Protein AF-A0A9D4W9M8-F1 (afdb_monomer_lite)

Secondary structure (DSSP, 8-state):
-------------------------S---EEEEEEEE-TTS-EEEEEEEESSS-EEHHHHHHHHHHHHHHHHHH-GGGGGSPPP-TT-TT-EEE-TT-PEESSEE-GGGS-TTSEEEEEEE-S-S---S--TTTT-----GGGGG---TT--HHHHHHHHHHHHHHHHHTS-TTSPP-EEEEEETTEEEEEE-S----SSTTT-GGG-

Organism: Pisum sativum (NCBI:txid3888)

Structure (mmCIF, N/CA/C/O backbone):
data_AF-A0A9D4W9M8-F1
#
_entry.id   AF-A0A9D4W9M8-F1
#
loop_
_atom_site.group_PDB
_atom_site.id
_atom_site.type_symbol
_atom_site.label_atom_id
_atom_site.label_alt_id
_atom_site.label_comp_id
_atom_site.label_asym_id
_atom_site.label_entity_id
_atom_site.label_seq_id
_atom_site.pdbx_PDB_ins_code
_atom_site.Cartn_x
_atom_site.Cartn_y
_atom_site.Cartn_z
_atom_site.occupancy
_atom_site.B_iso_or_equiv
_atom_site.auth_seq_id
_atom_site.auth_comp_id
_atom_site.auth_asym_id
_atom_site.auth_atom_id
_atom_site.pdbx_PDB_model_num
ATOM 1 N N . MET A 1 1 ? -61.351 -9.754 8.030 1.00 40.25 1 MET A N 1
ATOM 2 C CA . MET A 1 1 ? -60.989 -9.423 6.637 1.00 40.25 1 MET A CA 1
ATOM 3 C C . MET A 1 1 ? -59.526 -9.042 6.633 1.00 40.25 1 MET A C 1
ATOM 5 O O . MET A 1 1 ? -59.176 -7.955 7.073 1.00 40.25 1 MET A O 1
ATOM 9 N N . GLU A 1 2 ? -58.695 -10.009 6.259 1.00 31.59 2 GLU A N 1
ATOM 10 C CA . GLU A 1 2 ? -57.241 -9.904 6.161 1.00 31.59 2 GLU A CA 1
ATOM 11 C C . GLU A 1 2 ? -56.820 -8.865 5.119 1.00 31.59 2 GLU A C 1
ATOM 13 O O . GLU A 1 2 ? -57.361 -8.815 4.015 1.00 31.59 2 GLU A O 1
ATOM 18 N N . ARG A 1 3 ? -55.795 -8.078 5.449 1.00 33.31 3 ARG A N 1
ATOM 19 C CA . ARG A 1 3 ? -54.920 -7.443 4.463 1.00 33.31 3 ARG A CA 1
ATOM 20 C C . ARG A 1 3 ? -53.488 -7.781 4.849 1.00 33.31 3 ARG A C 1
ATOM 22 O O . ARG A 1 3 ? -52.907 -7.151 5.725 1.00 33.31 3 ARG A O 1
ATOM 29 N N . ALA A 1 4 ? -52.979 -8.835 4.221 1.0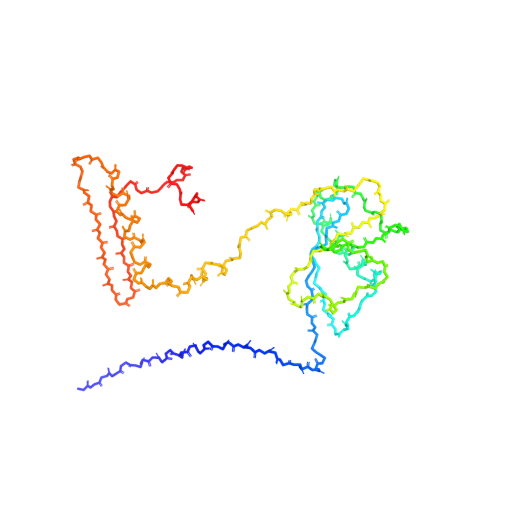0 34.00 4 ALA A N 1
ATOM 30 C CA . ALA A 1 4 ? -51.592 -9.250 4.302 1.00 34.00 4 ALA A CA 1
ATOM 31 C C . ALA A 1 4 ? -50.704 -8.244 3.557 1.00 34.00 4 ALA A C 1
ATOM 33 O O . ALA A 1 4 ? -50.963 -7.885 2.407 1.00 34.00 4 ALA A O 1
ATOM 34 N N . LEU A 1 5 ? -49.666 -7.792 4.256 1.00 36.31 5 LEU A N 1
ATOM 35 C CA . LEU A 1 5 ? -48.543 -7.027 3.735 1.00 36.31 5 LEU A CA 1
ATOM 36 C C . LEU A 1 5 ? -47.673 -7.940 2.863 1.00 36.31 5 LEU A C 1
ATOM 38 O O . LEU A 1 5 ? -47.336 -9.057 3.251 1.00 36.31 5 LEU A O 1
ATOM 42 N N . VAL A 1 6 ? -47.308 -7.448 1.682 1.00 36.22 6 VAL A N 1
ATOM 43 C CA . VAL A 1 6 ? -46.343 -8.082 0.780 1.00 36.22 6 VAL A CA 1
ATOM 44 C C . VAL A 1 6 ? -44.964 -8.012 1.438 1.00 36.22 6 VAL A C 1
ATOM 46 O O . VAL A 1 6 ? -44.325 -6.962 1.446 1.00 36.22 6 VAL A O 1
ATOM 49 N N . VAL A 1 7 ? -44.516 -9.128 2.012 1.00 36.00 7 VAL A N 1
ATOM 50 C CA . VAL A 1 7 ? -43.151 -9.294 2.520 1.00 36.00 7 VAL A CA 1
ATOM 51 C C . VAL A 1 7 ? -42.247 -9.649 1.342 1.00 36.00 7 VAL A C 1
ATOM 53 O O . VAL A 1 7 ? -42.368 -10.713 0.733 1.00 36.00 7 VAL A O 1
ATOM 56 N N . ALA A 1 8 ? -41.353 -8.723 1.002 1.00 37.16 8 ALA A N 1
ATOM 57 C CA . ALA A 1 8 ? -40.270 -8.942 0.059 1.00 37.16 8 ALA A CA 1
ATOM 58 C C . ALA A 1 8 ? -39.298 -9.988 0.628 1.00 37.16 8 ALA A C 1
ATOM 60 O O . ALA A 1 8 ? -38.801 -9.857 1.741 1.00 37.16 8 ALA A O 1
ATOM 61 N N . ASN A 1 9 ? -39.051 -11.035 -0.151 1.00 34.91 9 ASN A N 1
ATOM 62 C CA . ASN A 1 9 ? -38.196 -12.165 0.192 1.00 34.91 9 ASN A CA 1
ATOM 63 C C . ASN A 1 9 ? -36.708 -11.768 0.029 1.00 34.91 9 ASN A C 1
ATOM 65 O O . ASN A 1 9 ? -36.287 -11.531 -1.111 1.00 34.91 9 ASN A O 1
ATOM 69 N N . PRO A 1 10 ? -35.883 -11.682 1.092 1.00 38.50 10 PRO A N 1
ATOM 70 C CA . PRO A 1 10 ? -34.461 -11.425 0.930 1.00 38.50 10 PRO A CA 1
ATOM 71 C C . PRO A 1 10 ? -33.779 -12.717 0.472 1.00 38.50 10 PRO A C 1
ATOM 73 O O . PRO A 1 10 ? -33.681 -13.705 1.202 1.00 38.50 10 PRO A O 1
ATOM 76 N N . LYS A 1 11 ? -33.322 -12.721 -0.784 1.00 40.72 11 LYS A N 1
ATOM 77 C CA . LYS A 1 11 ? -32.500 -13.795 -1.347 1.00 40.72 11 LYS A CA 1
ATOM 78 C C . LYS A 1 11 ? -31.265 -13.991 -0.462 1.00 40.72 11 LYS A C 1
ATOM 80 O O . LYS A 1 11 ? -30.378 -13.141 -0.442 1.00 40.72 11 LYS A O 1
ATOM 85 N N . LYS A 1 12 ? -31.212 -15.132 0.231 1.00 36.88 12 LYS A N 1
ATOM 86 C CA . LYS A 1 12 ? -30.013 -15.676 0.879 1.00 36.88 12 LYS A CA 1
ATOM 87 C C . LYS A 1 12 ? -28.847 -15.608 -0.113 1.00 36.88 12 LYS A C 1
ATOM 89 O O . LYS A 1 12 ? -28.883 -16.280 -1.145 1.00 36.88 12 LYS A O 1
ATOM 94 N N . ARG A 1 13 ? -27.831 -14.790 0.175 1.00 33.94 13 ARG A N 1
ATOM 95 C CA . ARG A 1 13 ? -26.550 -14.844 -0.538 1.00 33.94 13 ARG A CA 1
ATOM 96 C C . ARG A 1 13 ? -25.874 -16.149 -0.134 1.00 33.94 13 ARG A C 1
ATOM 98 O O . ARG A 1 13 ? -25.413 -16.299 0.990 1.00 33.94 13 ARG A O 1
ATOM 105 N N . LYS A 1 14 ? -25.900 -17.114 -1.046 1.00 29.84 14 LYS A N 1
ATOM 106 C CA . LYS A 1 14 ? -25.071 -18.314 -0.995 1.00 29.84 14 LYS A CA 1
ATOM 107 C C . LYS A 1 14 ? -23.618 -17.842 -1.107 1.00 29.84 14 LYS A C 1
ATOM 109 O O . LYS A 1 14 ? -23.271 -17.259 -2.131 1.00 29.84 14 LYS A O 1
ATOM 114 N N . LEU A 1 15 ? -22.813 -18.049 -0.061 1.00 34.41 15 LEU A N 1
ATOM 115 C CA . LEU A 1 15 ? -21.356 -17.984 -0.163 1.00 34.41 15 LEU A CA 1
ATOM 116 C C . LEU A 1 15 ? -20.950 -19.006 -1.234 1.00 34.41 15 LEU A C 1
ATOM 118 O O . LEU A 1 15 ? -21.109 -20.211 -1.045 1.00 34.41 15 LEU A O 1
ATOM 122 N N . MET A 1 16 ? -20.527 -18.517 -2.396 1.00 31.11 16 MET A N 1
ATOM 123 C CA . MET A 1 16 ? -19.745 -19.302 -3.339 1.00 31.11 16 MET A CA 1
ATOM 124 C C . MET A 1 16 ? -18.298 -19.141 -2.895 1.00 31.11 16 MET A C 1
ATOM 126 O O . MET A 1 16 ? -17.671 -18.127 -3.177 1.00 31.11 16 MET A O 1
ATOM 130 N N . ILE A 1 17 ? -17.809 -20.132 -2.155 1.00 35.50 17 ILE A N 1
ATOM 131 C CA . ILE A 1 17 ? -16.390 -20.468 -2.168 1.00 35.50 17 ILE A CA 1
ATOM 132 C C . ILE A 1 17 ? -16.158 -20.991 -3.585 1.00 35.50 17 ILE A C 1
ATOM 134 O O . ILE A 1 17 ? -16.615 -22.082 -3.923 1.00 35.50 17 ILE A O 1
ATOM 138 N N . SER A 1 18 ? -15.609 -20.151 -4.457 1.00 31.95 18 SER A N 1
ATOM 139 C CA . SER A 1 18 ? -15.061 -20.615 -5.726 1.00 31.95 18 SER A CA 1
ATOM 140 C C . SER A 1 18 ? -13.634 -21.066 -5.448 1.00 31.95 18 SER A C 1
ATOM 142 O O . SER A 1 18 ? -12.697 -20.277 -5.580 1.00 31.95 18 SER A O 1
ATOM 144 N N . ASP A 1 19 ? -13.502 -22.322 -5.030 1.00 40.03 19 ASP A N 1
ATOM 145 C CA . ASP A 1 19 ? -12.334 -23.122 -5.380 1.00 40.03 19 ASP A CA 1
ATOM 146 C C . ASP A 1 19 ? -12.425 -23.366 -6.893 1.00 40.03 19 ASP A C 1
ATOM 148 O O . ASP A 1 19 ? -12.993 -24.360 -7.333 1.00 40.03 19 ASP A O 1
ATOM 152 N N . ASP A 1 20 ? -11.949 -22.404 -7.685 1.00 39.97 20 ASP A N 1
ATOM 153 C CA . ASP A 1 20 ? -11.706 -22.587 -9.120 1.00 39.97 20 ASP A CA 1
ATOM 154 C C . ASP A 1 20 ? -10.187 -22.706 -9.320 1.00 39.97 20 ASP A C 1
ATOM 156 O O . ASP A 1 20 ? -9.529 -21.826 -9.880 1.00 39.97 20 ASP A O 1
ATOM 160 N N . ASP A 1 21 ? -9.639 -23.824 -8.842 1.00 48.03 21 ASP A N 1
ATOM 161 C CA . ASP A 1 21 ? -8.549 -24.507 -9.539 1.00 48.03 21 ASP A CA 1
ATOM 162 C C . ASP A 1 21 ? -9.170 -25.190 -10.767 1.00 48.03 21 ASP A C 1
ATOM 164 O O . ASP A 1 21 ? -9.427 -26.391 -10.772 1.00 48.03 21 ASP A O 1
ATOM 168 N N . ASP A 1 22 ? -9.459 -24.400 -11.800 1.00 41.25 22 ASP A N 1
ATOM 169 C CA . ASP A 1 22 ? -9.807 -24.910 -13.122 1.00 41.25 22 ASP A CA 1
ATOM 170 C C . ASP A 1 22 ? -8.945 -24.190 -14.167 1.00 41.25 22 ASP A C 1
ATOM 172 O O . ASP A 1 22 ? -9.090 -22.996 -14.452 1.00 41.25 22 ASP A O 1
ATOM 176 N N . ASP A 1 23 ? -8.018 -24.964 -14.732 1.00 48.34 23 ASP A N 1
ATOM 177 C CA . ASP A 1 23 ? -7.225 -24.681 -15.925 1.00 48.34 23 ASP A CA 1
ATOM 178 C C . ASP A 1 23 ? -8.140 -24.398 -17.143 1.00 48.34 23 ASP A C 1
ATOM 180 O O . ASP A 1 23 ? -8.307 -25.226 -18.039 1.00 48.34 23 ASP A O 1
ATOM 184 N N . ASP A 1 24 ? -8.734 -23.202 -17.220 1.00 45.34 24 ASP A N 1
ATOM 185 C CA . ASP A 1 24 ? -9.407 -22.701 -18.427 1.00 45.34 24 ASP A CA 1
ATOM 186 C C . ASP A 1 24 ? -8.372 -22.008 -19.332 1.00 45.34 24 ASP A C 1
ATOM 188 O O . ASP A 1 24 ? -8.079 -20.814 -19.207 1.00 45.34 24 ASP A O 1
ATOM 192 N N . PHE A 1 25 ? -7.826 -22.767 -20.287 1.00 43.25 25 PHE A N 1
ATOM 193 C CA . PHE A 1 25 ? -7.021 -22.307 -21.434 1.00 43.25 25 PHE A CA 1
ATOM 194 C C . PHE A 1 25 ? -7.839 -21.460 -22.445 1.00 43.25 25 PHE A C 1
ATOM 196 O O . PHE A 1 25 ? -7.617 -21.498 -23.656 1.00 43.25 25 PHE A O 1
ATOM 203 N N . GLY A 1 26 ? -8.791 -20.658 -21.969 1.00 47.00 26 GLY A N 1
ATOM 204 C CA . GLY A 1 26 ? -9.411 -19.580 -22.728 1.00 47.00 26 GLY A CA 1
ATOM 205 C C . GLY A 1 26 ? -8.562 -18.317 -22.617 1.00 47.00 26 GLY A C 1
ATOM 206 O O . GLY A 1 26 ? -8.196 -17.908 -21.518 1.00 47.00 26 GLY A O 1
ATOM 207 N N . ILE A 1 27 ? -8.254 -17.672 -23.746 1.00 56.44 27 ILE A N 1
ATOM 208 C CA . ILE A 1 27 ? -7.483 -16.418 -23.842 1.00 56.44 27 ILE A CA 1
ATOM 209 C C . ILE A 1 27 ? -8.267 -15.270 -23.173 1.00 56.44 27 ILE A C 1
ATOM 211 O O . ILE A 1 27 ? -8.851 -14.406 -23.827 1.00 56.44 27 ILE A O 1
ATOM 215 N N . ARG A 1 28 ? -8.341 -15.263 -21.842 1.00 64.94 28 ARG A N 1
ATOM 216 C CA . ARG A 1 28 ? -8.911 -14.163 -21.070 1.00 64.94 28 ARG A CA 1
ATOM 217 C C . ARG A 1 28 ? -7.808 -13.142 -20.867 1.00 64.94 28 ARG A C 1
ATOM 219 O O . ARG A 1 28 ? -6.757 -13.458 -20.319 1.00 64.94 28 ARG A O 1
ATOM 226 N N . ARG A 1 29 ? -8.054 -11.912 -21.316 1.00 74.94 29 ARG A N 1
ATOM 227 C CA . ARG A 1 29 ? -7.184 -10.763 -21.051 1.00 74.94 29 ARG A CA 1
ATOM 228 C C . ARG A 1 29 ? -6.995 -10.641 -19.539 1.00 74.94 29 ARG A C 1
ATOM 230 O O . ARG A 1 29 ? -7.967 -10.418 -18.817 1.00 74.94 29 ARG A O 1
ATOM 237 N N . ARG A 1 30 ? -5.763 -10.823 -19.070 1.00 82.88 30 ARG A N 1
ATOM 238 C CA . ARG A 1 30 ? -5.406 -10.743 -17.654 1.00 82.88 30 ARG A CA 1
ATOM 239 C C . ARG A 1 30 ? -4.980 -9.318 -17.329 1.00 82.88 30 ARG A C 1
ATOM 241 O O . ARG A 1 30 ? -4.358 -8.632 -18.141 1.00 82.88 30 ARG A O 1
ATOM 248 N N . GLU A 1 31 ? -5.359 -8.879 -16.140 1.00 88.06 31 GLU A N 1
ATOM 249 C CA . GLU A 1 31 ? -4.965 -7.591 -15.587 1.00 88.06 31 GLU A CA 1
ATOM 250 C C . GLU A 1 31 ? -3.777 -7.802 -14.649 1.00 88.06 31 GLU A C 1
ATOM 252 O O . GLU A 1 31 ? -3.889 -8.533 -13.662 1.00 88.06 31 GLU A O 1
ATOM 257 N N . PHE A 1 32 ? -2.655 -7.152 -14.940 1.00 90.00 32 PHE A N 1
ATOM 258 C CA . PHE A 1 32 ? -1.464 -7.154 -14.097 1.00 90.00 32 PHE A CA 1
ATOM 259 C C . PHE A 1 32 ? -1.246 -5.748 -13.545 1.00 90.00 32 PHE A C 1
ATOM 261 O O . PHE A 1 32 ? -1.174 -4.784 -14.310 1.00 90.00 32 PHE A O 1
ATOM 268 N N . ARG A 1 33 ? -1.159 -5.623 -12.218 1.00 92.06 33 ARG A N 1
ATOM 269 C CA . ARG A 1 33 ? -0.957 -4.341 -11.534 1.00 92.06 33 ARG A CA 1
ATOM 270 C C . ARG A 1 33 ? 0.478 -4.266 -11.027 1.00 92.06 33 ARG A C 1
ATOM 272 O O . ARG A 1 33 ? 0.940 -5.183 -10.353 1.00 92.06 33 ARG A O 1
ATOM 279 N N . PHE A 1 34 ? 1.166 -3.175 -11.333 1.00 92.00 34 PHE A N 1
ATOM 280 C CA . PHE A 1 34 ? 2.548 -2.940 -10.938 1.00 92.00 34 PHE A CA 1
ATOM 281 C C . PHE A 1 34 ? 2.687 -1.598 -10.227 1.00 92.00 34 PHE A C 1
ATOM 283 O O . PHE A 1 34 ? 2.176 -0.587 -10.705 1.00 92.00 34 PHE A O 1
ATOM 290 N N . LYS A 1 35 ? 3.448 -1.571 -9.134 1.00 92.00 35 LYS A N 1
ATOM 291 C CA . LYS A 1 35 ? 3.986 -0.350 -8.532 1.00 92.00 35 LYS A CA 1
ATOM 292 C C . LYS A 1 35 ? 5.478 -0.301 -8.832 1.00 92.00 35 LYS A C 1
ATOM 294 O O . LYS A 1 35 ? 6.264 -1.063 -8.274 1.00 92.00 35 LYS A O 1
ATOM 299 N N . VAL A 1 36 ? 5.866 0.575 -9.750 1.00 92.69 36 VAL A N 1
ATOM 300 C CA . VAL A 1 36 ? 7.250 0.716 -10.200 1.00 92.69 36 VAL A CA 1
ATOM 301 C C . VAL A 1 36 ? 7.934 1.818 -9.403 1.00 92.69 36 VAL A C 1
ATOM 303 O O . VAL A 1 36 ? 7.559 2.986 -9.486 1.00 92.69 36 VAL A O 1
ATOM 306 N N . LEU A 1 37 ? 8.940 1.439 -8.623 1.00 92.00 37 LEU A N 1
ATOM 307 C CA . LEU A 1 37 ? 9.795 2.327 -7.850 1.00 92.00 37 LEU A CA 1
ATOM 308 C C . LEU A 1 37 ? 10.867 2.914 -8.769 1.00 92.00 37 LEU A C 1
ATOM 310 O O . LEU A 1 37 ? 11.596 2.175 -9.431 1.00 92.00 37 LEU A O 1
ATOM 314 N N . LEU A 1 38 ? 10.948 4.239 -8.839 1.00 91.44 38 LEU A N 1
ATOM 315 C CA . LEU A 1 38 ? 11.797 4.937 -9.798 1.00 91.44 38 LEU A CA 1
ATOM 316 C C . LEU A 1 38 ? 13.108 5.422 -9.171 1.00 91.44 38 LEU A C 1
ATOM 318 O O . LEU A 1 38 ? 13.119 5.820 -8.005 1.00 91.44 38 LEU A O 1
ATOM 322 N N . PRO A 1 39 ? 14.199 5.532 -9.955 1.00 89.44 39 PRO A N 1
ATOM 323 C CA . PRO A 1 39 ? 15.519 5.898 -9.439 1.00 89.44 39 PRO A CA 1
ATOM 324 C C . PRO A 1 39 ? 15.577 7.236 -8.686 1.00 89.44 39 PRO A C 1
ATOM 326 O O . PRO A 1 39 ? 16.536 7.491 -7.966 1.00 89.44 39 PRO A O 1
ATOM 329 N N . ASN A 1 40 ? 14.609 8.131 -8.876 1.00 88.81 40 ASN A N 1
ATOM 330 C CA . ASN A 1 40 ? 14.524 9.439 -8.222 1.00 88.81 40 ASN A CA 1
ATOM 331 C C . ASN A 1 40 ? 13.696 9.443 -6.920 1.00 88.81 40 ASN A C 1
ATOM 333 O O . ASN A 1 40 ? 13.356 10.520 -6.423 1.00 88.81 40 ASN A O 1
ATOM 337 N N . GLY A 1 41 ? 13.361 8.264 -6.388 1.00 86.75 41 GLY A N 1
ATOM 338 C CA . GLY A 1 41 ? 12.613 8.099 -5.138 1.00 86.75 41 GLY A CA 1
ATOM 339 C C . GLY A 1 41 ? 11.104 8.302 -5.285 1.00 86.75 41 GLY A C 1
ATOM 340 O O . GLY A 1 41 ? 10.399 8.388 -4.286 1.00 86.75 41 GLY A O 1
ATOM 341 N N . THR A 1 42 ? 10.599 8.397 -6.515 1.00 89.38 42 THR A N 1
ATOM 342 C CA . THR A 1 42 ? 9.154 8.429 -6.795 1.00 89.38 42 THR A CA 1
ATOM 343 C C . THR A 1 42 ? 8.647 7.027 -7.137 1.00 89.38 42 THR A C 1
ATOM 345 O O . THR A 1 42 ? 9.440 6.096 -7.304 1.00 89.38 42 THR A O 1
ATOM 348 N N . SER A 1 43 ? 7.332 6.855 -7.252 1.00 90.69 43 SER A N 1
ATOM 349 C CA . SER A 1 43 ? 6.735 5.612 -7.743 1.00 90.69 43 SER A CA 1
ATOM 350 C C . SER A 1 43 ? 5.635 5.875 -8.770 1.00 90.69 43 SER A C 1
ATOM 352 O O . SER A 1 43 ? 5.050 6.959 -8.820 1.00 90.69 43 SER A O 1
ATOM 354 N N . VAL A 1 44 ? 5.39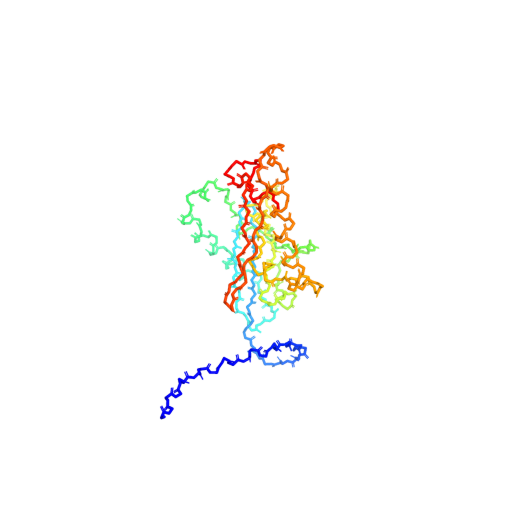8 4.885 -9.628 1.00 91.50 44 VAL A N 1
ATOM 355 C CA . VAL A 1 44 ? 4.365 4.905 -10.665 1.00 91.50 44 VAL A CA 1
ATOM 356 C C . VAL A 1 44 ? 3.535 3.640 -10.559 1.00 91.50 44 VAL A C 1
ATOM 358 O O . VAL A 1 44 ? 4.080 2.541 -10.546 1.00 91.50 44 VAL A O 1
ATOM 361 N N . GLU A 1 45 ? 2.218 3.793 -10.544 1.00 91.50 45 GLU A N 1
ATOM 362 C CA . GLU A 1 45 ? 1.295 2.672 -10.677 1.00 91.50 45 GLU A CA 1
ATOM 363 C C . GLU A 1 45 ? 0.962 2.440 -12.152 1.00 91.50 45 GLU A C 1
ATOM 365 O O . GLU A 1 45 ? 0.603 3.366 -12.888 1.00 91.50 45 GLU A O 1
ATOM 370 N N . LEU A 1 46 ? 1.107 1.193 -12.591 1.00 92.81 46 LEU A N 1
ATOM 371 C CA . LEU A 1 46 ? 0.884 0.763 -13.960 1.00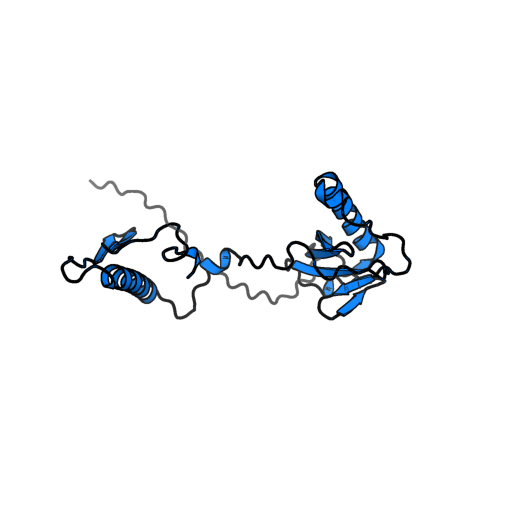 92.81 46 LEU A CA 1
ATOM 372 C C . LEU A 1 46 ? -0.024 -0.466 -13.976 1.00 92.81 46 LEU A C 1
ATOM 374 O O . LEU A 1 46 ? 0.281 -1.485 -13.363 1.00 92.81 46 LEU A O 1
ATOM 378 N N . THR A 1 47 ? -1.106 -0.390 -14.746 1.00 91.62 47 THR A N 1
ATOM 379 C CA . THR A 1 47 ? -1.966 -1.539 -15.038 1.00 91.62 47 THR A CA 1
ATOM 380 C C . THR A 1 47 ? -1.743 -1.978 -16.477 1.00 91.62 47 THR A C 1
ATOM 382 O O . THR A 1 47 ? -2.003 -1.217 -17.411 1.00 91.62 47 THR A O 1
ATOM 385 N N . VAL A 1 48 ? -1.279 -3.213 -16.655 1.00 89.88 48 VAL A N 1
ATOM 386 C CA . VAL A 1 48 ? -1.043 -3.835 -17.958 1.00 89.88 48 VAL A CA 1
ATOM 387 C C . VAL A 1 48 ? -2.129 -4.868 -18.220 1.00 89.88 48 VAL A C 1
ATOM 389 O O . VAL A 1 48 ? -2.336 -5.790 -17.435 1.00 89.88 48 VAL A O 1
ATOM 392 N N . TRP A 1 49 ? -2.809 -4.727 -19.353 1.00 86.94 49 TRP A N 1
ATOM 393 C CA . TRP A 1 49 ? -3.855 -5.648 -19.781 1.00 86.94 49 TRP A CA 1
ATOM 394 C C . TRP A 1 49 ? -3.363 -6.494 -20.948 1.00 86.94 49 TRP A C 1
ATOM 396 O O . TRP A 1 49 ? -3.411 -6.029 -22.092 1.00 86.94 49 TRP A O 1
ATOM 406 N N . SER A 1 50 ? -2.942 -7.727 -20.678 1.00 80.12 50 SER A N 1
ATOM 407 C CA . SER A 1 50 ? -2.342 -8.595 -21.694 1.00 80.12 50 SER A CA 1
ATOM 408 C C . SER A 1 50 ? -3.032 -9.952 -21.785 1.00 80.12 50 SER A C 1
ATOM 410 O O . SER A 1 50 ? -3.514 -10.499 -20.795 1.00 80.12 50 SER A O 1
ATOM 412 N N . VAL A 1 51 ? -3.093 -10.478 -23.005 1.00 74.44 51 VAL A N 1
ATOM 413 C CA . VAL A 1 51 ? -3.369 -11.897 -23.277 1.00 74.44 51 VAL A CA 1
ATOM 414 C C . VAL A 1 51 ? -2.074 -12.705 -23.374 1.00 74.44 51 VAL A C 1
ATOM 416 O O . VAL A 1 51 ? -2.094 -13.920 -23.209 1.00 74.44 51 VAL A O 1
ATOM 419 N N . GLU A 1 52 ? -0.959 -12.023 -23.629 1.00 76.81 52 GLU A N 1
ATOM 420 C CA . GLU A 1 52 ? 0.367 -12.608 -23.767 1.00 76.81 52 GLU A CA 1
ATOM 421 C C . GLU A 1 52 ? 1.004 -12.812 -22.393 1.00 76.81 52 GLU A C 1
ATOM 423 O O . GLU A 1 52 ? 0.793 -12.041 -21.452 1.00 76.81 52 GLU A O 1
ATOM 428 N N . THR A 1 53 ? 1.805 -13.868 -22.286 1.00 81.81 53 THR A N 1
ATOM 429 C CA . THR A 1 53 ? 2.521 -14.243 -21.061 1.00 81.81 53 THR A CA 1
ATOM 430 C C . THR A 1 53 ? 3.833 -13.494 -20.878 1.00 81.81 53 THR A C 1
ATOM 432 O O . THR A 1 53 ? 4.476 -13.658 -19.843 1.00 81.81 53 THR A O 1
ATOM 435 N N . GLU A 1 54 ? 4.246 -12.710 -21.870 1.00 88.56 54 GLU A N 1
ATOM 436 C CA . GLU A 1 54 ? 5.536 -12.032 -21.936 1.00 88.56 54 GLU A CA 1
ATOM 437 C C . GLU A 1 54 ? 5.357 -10.631 -22.531 1.00 88.56 54 GLU A C 1
ATOM 439 O O . GLU A 1 54 ? 4.413 -10.377 -23.274 1.00 88.56 54 GLU A O 1
ATOM 444 N N . MET A 1 55 ? 6.242 -9.707 -22.166 1.00 91.50 55 MET A N 1
ATOM 445 C CA . MET A 1 55 ? 6.275 -8.339 -22.682 1.00 91.50 55 MET A CA 1
ATOM 446 C C . MET A 1 55 ? 7.728 -7.897 -22.839 1.00 91.50 55 MET A C 1
ATOM 448 O O . MET A 1 55 ? 8.553 -8.159 -21.960 1.00 91.50 55 MET A O 1
ATOM 452 N N . HIS A 1 56 ? 8.061 -7.202 -23.927 1.00 92.25 56 HIS A N 1
ATOM 453 C CA . HIS A 1 56 ? 9.406 -6.657 -24.090 1.00 92.25 56 HIS A CA 1
ATOM 454 C C . HIS A 1 56 ? 9.704 -5.590 -23.034 1.00 92.25 56 HIS A C 1
ATOM 456 O O . HIS A 1 56 ? 8.868 -4.746 -22.704 1.00 92.25 56 HIS A O 1
ATOM 462 N N . PHE A 1 57 ? 10.931 -5.616 -22.513 1.00 91.44 57 PHE A N 1
ATOM 463 C CA . PHE A 1 57 ? 11.388 -4.670 -21.499 1.00 91.44 57 PHE A CA 1
ATOM 464 C C . PHE A 1 57 ? 11.232 -3.211 -21.951 1.00 91.44 57 PHE A C 1
ATOM 466 O O . PHE A 1 57 ? 10.777 -2.370 -21.179 1.00 91.44 57 PHE A O 1
ATOM 473 N N . GLU A 1 58 ? 11.571 -2.917 -23.207 1.00 91.12 58 GLU A N 1
ATOM 474 C CA . GLU A 1 58 ? 11.486 -1.566 -23.769 1.00 91.12 58 GLU A CA 1
ATOM 475 C C . GLU A 1 58 ? 10.046 -1.046 -23.819 1.00 91.12 58 GLU A C 1
ATOM 477 O O . GLU A 1 58 ? 9.807 0.109 -23.461 1.00 91.12 58 GLU A O 1
ATOM 482 N N . ASP A 1 59 ? 9.085 -1.903 -24.174 1.00 91.94 59 ASP A N 1
ATOM 483 C CA . ASP A 1 59 ? 7.664 -1.549 -24.213 1.00 91.94 59 ASP A CA 1
ATOM 484 C C . ASP A 1 59 ? 7.149 -1.226 -22.809 1.00 91.94 59 ASP A C 1
ATOM 486 O O . ASP A 1 59 ? 6.527 -0.184 -22.588 1.00 91.94 59 ASP A O 1
ATOM 490 N N . PHE A 1 60 ? 7.479 -2.069 -21.826 1.00 93.25 60 PHE A N 1
ATOM 491 C CA . PHE A 1 60 ? 7.094 -1.832 -20.436 1.00 93.25 60 PHE A CA 1
ATOM 492 C C . PHE A 1 60 ? 7.707 -0.545 -19.878 1.00 93.25 60 PHE A C 1
ATOM 494 O O . PHE A 1 60 ? 7.007 0.272 -19.278 1.00 93.25 60 PHE A O 1
ATOM 501 N N . VAL A 1 61 ? 9.008 -0.323 -20.093 1.00 92.88 61 VAL A N 1
ATOM 502 C CA . VAL A 1 61 ? 9.676 0.917 -19.668 1.00 92.88 61 VAL A CA 1
ATOM 503 C C . VAL A 1 61 ? 9.083 2.129 -20.390 1.00 92.88 61 VAL A C 1
ATOM 505 O O . VAL A 1 61 ? 8.954 3.193 -19.781 1.00 92.88 61 VAL A O 1
ATOM 508 N N . GLY A 1 62 ? 8.665 1.975 -21.649 1.00 93.31 62 GLY A N 1
ATOM 509 C CA . GLY A 1 62 ? 7.908 2.978 -22.395 1.00 93.31 62 GLY A CA 1
ATOM 510 C C . GLY A 1 62 ? 6.619 3.387 -21.678 1.00 93.31 62 GLY A C 1
ATOM 511 O O . GLY A 1 62 ? 6.406 4.581 -21.452 1.00 93.31 62 GLY A O 1
ATOM 512 N N . LEU A 1 63 ? 5.822 2.409 -21.234 1.00 94.62 63 LEU A N 1
ATOM 513 C CA . LEU A 1 63 ? 4.590 2.645 -20.467 1.00 94.62 63 LEU A CA 1
ATOM 514 C C . LEU A 1 63 ? 4.864 3.332 -19.120 1.00 94.62 63 LEU A C 1
ATOM 516 O O . LEU A 1 63 ? 4.187 4.297 -18.755 1.00 94.62 63 LEU A O 1
ATOM 520 N N . VAL A 1 64 ? 5.889 2.877 -18.389 1.00 94.12 64 VAL A N 1
ATOM 521 C CA . VAL A 1 64 ? 6.309 3.498 -17.120 1.00 94.12 64 VAL A CA 1
ATOM 522 C C . VAL A 1 64 ? 6.723 4.952 -17.341 1.00 94.12 64 VAL A C 1
ATOM 524 O O . VAL A 1 64 ? 6.333 5.840 -16.579 1.00 94.12 64 VAL A O 1
ATOM 527 N N . ARG A 1 65 ? 7.492 5.217 -18.402 1.00 93.88 65 ARG A N 1
ATOM 528 C CA . ARG A 1 65 ? 7.950 6.560 -18.758 1.00 93.88 65 ARG A CA 1
ATOM 529 C C . ARG A 1 65 ? 6.787 7.479 -19.109 1.00 93.88 65 ARG A C 1
ATOM 531 O O . ARG A 1 65 ? 6.786 8.629 -18.671 1.00 93.88 65 ARG A O 1
ATOM 538 N N . GLU A 1 66 ? 5.818 7.003 -19.886 1.00 93.88 66 GLU A N 1
ATOM 539 C CA . GLU A 1 66 ? 4.618 7.770 -20.230 1.00 93.88 66 GLU A CA 1
ATOM 540 C C . GLU A 1 66 ? 3.858 8.181 -18.966 1.00 93.88 66 GLU A C 1
ATOM 542 O O . GLU A 1 66 ? 3.646 9.375 -18.732 1.00 93.88 66 GLU A O 1
ATOM 547 N N . LYS A 1 67 ? 3.569 7.216 -18.085 1.00 91.94 67 LYS A N 1
ATOM 548 C CA . LYS A 1 67 ? 2.902 7.464 -16.800 1.00 91.94 67 LYS A CA 1
ATOM 549 C C . LYS A 1 67 ? 3.676 8.418 -15.895 1.00 91.94 67 LYS A C 1
ATOM 551 O O . LYS A 1 67 ? 3.091 9.333 -15.314 1.00 91.94 67 LYS A O 1
ATOM 556 N N . TYR A 1 68 ? 4.995 8.264 -15.812 1.00 91.25 68 TYR A N 1
ATOM 557 C CA . TYR A 1 68 ? 5.844 9.191 -15.067 1.00 91.25 68 TYR A CA 1
ATOM 558 C C . TYR A 1 68 ? 5.742 10.626 -15.610 1.00 91.25 68 TYR A C 1
ATOM 560 O O . TYR A 1 68 ? 5.602 11.579 -14.841 1.00 91.25 68 TYR A O 1
ATOM 568 N N . LEU A 1 69 ? 5.783 10.803 -16.935 1.00 90.56 69 LEU A N 1
ATOM 569 C CA . LEU A 1 69 ? 5.668 12.122 -17.561 1.00 90.56 69 LEU A CA 1
ATOM 570 C C . LEU A 1 69 ? 4.280 12.744 -17.349 1.00 90.56 69 LEU A C 1
ATOM 572 O O . LEU A 1 69 ? 4.190 13.960 -17.160 1.00 90.56 69 LEU A O 1
ATOM 576 N N . GLU A 1 70 ? 3.211 11.942 -17.345 1.00 90.00 70 GLU A N 1
ATOM 577 C CA . GLU A 1 70 ? 1.861 12.394 -16.981 1.00 90.00 70 GLU A CA 1
ATOM 578 C C . GLU A 1 70 ? 1.809 12.931 -15.544 1.00 90.00 70 GLU A C 1
ATOM 580 O O . GLU A 1 70 ? 1.309 14.037 -15.316 1.00 90.00 70 GLU A O 1
ATOM 585 N N . LEU A 1 71 ? 2.361 12.184 -14.582 1.00 86.19 71 LEU A N 1
ATOM 586 C CA . LEU A 1 71 ? 2.404 12.589 -13.173 1.00 86.19 71 LEU A CA 1
ATOM 587 C C . LEU A 1 71 ? 3.262 13.844 -12.970 1.00 86.19 71 LEU A C 1
ATOM 589 O O . LEU A 1 71 ? 2.835 14.794 -12.309 1.00 86.19 71 LEU A O 1
ATOM 593 N N . ARG A 1 72 ? 4.425 13.916 -13.629 1.00 84.88 72 ARG A N 1
ATOM 594 C CA . ARG A 1 72 ? 5.331 15.072 -13.551 1.00 84.88 72 ARG A CA 1
ATOM 595 C C . ARG A 1 72 ? 4.703 16.364 -14.084 1.00 84.88 72 ARG A C 1
ATOM 597 O O . ARG A 1 72 ? 5.036 17.449 -13.606 1.00 84.88 72 ARG A O 1
ATOM 604 N N . LYS A 1 73 ? 3.793 16.277 -15.062 1.00 85.69 73 LYS A N 1
ATOM 605 C CA . LYS A 1 73 ? 3.030 17.442 -15.550 1.00 85.69 73 LYS A CA 1
ATOM 606 C C . LYS A 1 73 ? 2.021 17.945 -14.515 1.00 85.69 73 LYS A C 1
ATOM 608 O O . LYS A 1 73 ? 1.835 19.155 -14.415 1.00 85.69 73 LYS A O 1
ATOM 613 N N . LYS A 1 74 ? 1.392 17.037 -13.761 1.00 82.62 74 LYS A N 1
ATOM 614 C CA . LYS A 1 74 ? 0.345 17.350 -12.772 1.00 82.62 74 LYS A CA 1
ATOM 615 C C . LYS A 1 74 ? 0.904 17.841 -11.435 1.00 82.62 74 LYS A C 1
ATOM 617 O O . LYS A 1 74 ? 0.268 18.657 -10.777 1.00 82.62 74 LYS A O 1
ATOM 622 N N . CYS A 1 75 ? 2.083 17.369 -11.038 1.00 77.50 75 CYS A N 1
ATOM 623 C CA . CYS A 1 75 ? 2.652 17.632 -9.719 1.00 77.50 75 CYS A CA 1
ATOM 624 C C . CYS A 1 75 ? 3.901 18.520 -9.800 1.00 77.50 75 CYS A C 1
ATOM 626 O O . CYS A 1 75 ? 4.951 18.100 -10.282 1.00 77.50 75 CYS A O 1
ATOM 628 N N . GLU A 1 76 ? 3.830 19.743 -9.269 1.00 75.69 76 GLU A N 1
ATOM 629 C CA . GLU A 1 76 ? 4.971 20.671 -9.293 1.00 75.69 76 GLU A CA 1
ATOM 630 C C . GLU A 1 76 ? 6.173 20.185 -8.478 1.00 75.69 76 GLU A C 1
ATOM 632 O O . GLU A 1 76 ? 7.318 20.418 -8.865 1.00 75.69 76 GLU A O 1
ATOM 637 N N . TRP A 1 77 ? 5.941 19.463 -7.381 1.00 74.12 77 TRP A N 1
ATOM 638 C CA . TRP A 1 77 ? 7.018 18.915 -6.556 1.00 74.12 77 TRP A CA 1
ATOM 639 C C . TRP A 1 77 ? 7.841 17.853 -7.306 1.00 74.12 77 TRP A C 1
ATOM 641 O O . TRP A 1 77 ? 9.057 17.792 -7.125 1.00 74.12 77 TRP A O 1
ATOM 651 N N . MET A 1 78 ? 7.232 17.101 -8.233 1.00 72.31 78 MET A N 1
ATOM 652 C CA . MET A 1 78 ? 7.945 16.138 -9.086 1.00 72.31 78 MET A CA 1
ATOM 653 C C . MET A 1 78 ? 8.910 16.820 -10.062 1.00 72.31 78 MET A C 1
ATOM 655 O O . MET A 1 78 ? 9.867 16.197 -10.519 1.00 72.31 78 MET A O 1
ATOM 659 N N . LYS A 1 79 ? 8.715 18.109 -10.376 1.00 72.50 79 LYS A N 1
ATOM 660 C CA . LYS A 1 79 ? 9.652 18.873 -11.218 1.00 72.50 79 LYS A CA 1
ATOM 661 C C . LYS A 1 79 ? 10.984 19.137 -10.512 1.00 72.50 79 LYS A C 1
ATOM 663 O O . LYS A 1 79 ? 11.979 19.340 -11.196 1.00 72.50 79 LYS A O 1
ATOM 668 N N . LYS A 1 80 ? 11.000 19.105 -9.171 1.00 75.69 80 LYS A N 1
ATOM 669 C CA . LYS A 1 80 ? 12.200 19.295 -8.338 1.00 75.69 80 LYS A CA 1
ATOM 670 C C . LYS A 1 80 ? 13.015 18.010 -8.152 1.00 75.69 80 LYS A C 1
ATOM 672 O O . LYS A 1 80 ? 14.128 18.073 -7.642 1.00 75.69 80 LYS A O 1
ATOM 677 N N . LYS A 1 81 ? 12.462 16.848 -8.520 1.00 80.88 81 LYS A N 1
ATOM 678 C CA . LYS A 1 81 ? 13.160 15.558 -8.445 1.00 80.88 81 LYS A CA 1
ATOM 679 C C . LYS A 1 81 ? 14.170 15.435 -9.583 1.00 80.88 81 LYS A C 1
ATOM 681 O O . LYS A 1 81 ? 13.964 15.999 -10.658 1.00 80.88 81 LYS A O 1
ATOM 686 N N . ARG A 1 82 ? 15.239 14.666 -9.347 1.00 84.50 82 ARG A N 1
ATOM 687 C CA . ARG A 1 82 ? 16.258 14.385 -10.366 1.00 84.50 82 ARG A CA 1
ATOM 688 C C . ARG A 1 82 ? 15.636 13.751 -11.613 1.00 84.50 82 ARG A C 1
ATOM 690 O O . ARG A 1 82 ? 14.667 12.985 -11.518 1.00 84.50 82 ARG A O 1
ATOM 697 N N . ASP A 1 83 ? 16.223 14.056 -12.764 1.00 85.81 83 ASP A N 1
ATOM 698 C CA . ASP A 1 83 ? 15.850 13.433 -14.028 1.00 85.81 83 ASP A CA 1
ATOM 699 C C . ASP A 1 83 ? 16.308 11.972 -14.066 1.00 85.81 83 ASP A C 1
ATOM 701 O O . ASP A 1 83 ? 17.393 11.631 -13.602 1.00 85.81 83 ASP A O 1
ATOM 705 N N . ILE A 1 84 ? 15.458 11.112 -14.625 1.00 87.38 84 ILE A N 1
ATOM 706 C CA . ILE A 1 84 ? 15.742 9.687 -14.809 1.00 87.38 84 ILE A CA 1
ATOM 707 C C . ILE A 1 84 ? 16.422 9.496 -16.163 1.00 87.38 84 ILE A C 1
ATOM 709 O O . ILE A 1 84 ? 15.931 9.994 -17.187 1.00 87.38 84 ILE A O 1
ATOM 713 N N . ASN A 1 85 ? 17.523 8.745 -16.191 1.00 87.94 85 ASN A N 1
ATOM 714 C CA . ASN A 1 85 ? 18.203 8.429 -17.442 1.00 87.94 85 ASN A CA 1
ATOM 715 C C . ASN A 1 85 ? 17.493 7.293 -18.195 1.00 87.94 85 ASN A C 1
ATOM 717 O O . ASN A 1 85 ? 17.912 6.146 -18.138 1.00 87.94 85 ASN A O 1
ATOM 721 N N . TRP A 1 86 ? 16.438 7.618 -18.946 1.00 87.06 86 TRP A N 1
ATOM 722 C CA . TRP A 1 86 ? 15.632 6.647 -19.707 1.00 87.06 86 TRP A CA 1
ATOM 723 C C . TRP A 1 86 ? 16.342 5.980 -20.894 1.00 87.06 86 TRP A C 1
ATOM 725 O O . TRP A 1 86 ? 15.812 5.023 -21.447 1.00 87.06 86 TRP A O 1
ATOM 735 N N . LYS A 1 87 ? 17.487 6.510 -21.340 1.00 82.44 87 LYS A N 1
ATOM 736 C CA . LYS A 1 87 ? 18.224 6.024 -22.524 1.00 82.44 87 LYS A CA 1
ATOM 737 C C . LYS A 1 87 ? 19.573 5.392 -22.168 1.00 82.44 87 LYS A C 1
ATOM 739 O O . LYS A 1 87 ? 20.378 5.128 -23.059 1.00 82.44 87 LYS A O 1
ATOM 744 N N . GLY A 1 88 ? 19.858 5.205 -20.881 1.00 75.56 88 GLY A N 1
ATOM 745 C CA . GLY A 1 88 ? 21.103 4.593 -20.437 1.00 75.56 88 GLY A CA 1
ATOM 746 C C . GLY A 1 88 ? 21.177 3.117 -20.831 1.00 75.56 88 GLY A C 1
ATOM 747 O O . GLY A 1 88 ? 20.213 2.376 -20.690 1.00 75.56 88 GLY A O 1
ATOM 748 N N . SER A 1 89 ? 22.351 2.641 -21.237 1.00 76.88 89 SER A N 1
ATOM 749 C CA . SER A 1 89 ? 22.599 1.199 -21.419 1.00 76.88 89 SER A CA 1
ATOM 750 C C . SER A 1 89 ? 22.526 0.404 -20.104 1.00 76.88 89 SER A C 1
ATOM 752 O O . SER A 1 89 ? 22.523 -0.823 -20.110 1.00 76.88 89 SER A O 1
ATOM 754 N N . GLY A 1 90 ? 22.470 1.104 -18.967 1.00 81.00 90 GLY A N 1
ATOM 755 C CA . GLY A 1 90 ? 22.375 0.540 -17.627 1.00 81.00 90 GLY A CA 1
ATOM 756 C C . GLY A 1 90 ? 20.955 0.304 -17.115 1.00 81.00 90 GLY A C 1
ATOM 757 O O . GLY A 1 90 ? 20.843 -0.046 -15.943 1.00 81.00 90 GLY A O 1
ATOM 758 N N . LEU A 1 91 ? 19.897 0.481 -17.923 1.00 89.50 91 LEU A N 1
ATOM 759 C CA . LEU A 1 91 ? 18.529 0.231 -17.461 1.00 89.50 91 LEU A CA 1
ATOM 760 C C . LEU A 1 91 ? 18.287 -1.247 -17.129 1.00 89.50 91 LEU A C 1
ATOM 762 O O . LEU A 1 91 ? 18.653 -2.144 -17.891 1.00 89.50 91 LEU A O 1
ATOM 766 N N . TYR A 1 92 ? 17.653 -1.495 -15.987 1.00 92.50 92 TYR A N 1
ATOM 767 C CA . TYR A 1 92 ? 17.085 -2.795 -15.634 1.00 92.50 92 TYR A CA 1
ATOM 768 C C . TYR A 1 92 ? 15.979 -2.634 -14.594 1.00 92.50 92 TYR A C 1
ATOM 770 O O . TYR A 1 92 ? 15.965 -1.666 -13.830 1.00 92.50 92 TYR A O 1
ATOM 778 N N . LEU A 1 93 ? 15.066 -3.599 -14.566 1.00 92.31 93 LEU A N 1
ATOM 779 C CA . LEU A 1 93 ? 14.091 -3.763 -13.496 1.00 92.31 93 LEU A CA 1
ATOM 780 C C . LEU A 1 93 ? 14.593 -4.815 -12.514 1.00 92.31 93 LEU A C 1
ATOM 782 O O . LEU A 1 93 ? 15.367 -5.697 -12.876 1.00 92.31 93 LEU A O 1
ATOM 786 N N . GLU A 1 94 ? 14.146 -4.714 -11.280 1.00 92.00 94 GLU A N 1
ATOM 787 C CA . GLU A 1 94 ? 14.473 -5.637 -10.207 1.00 92.00 94 GLU A CA 1
ATOM 788 C C . GLU A 1 94 ? 13.194 -5.973 -9.452 1.00 92.00 94 GLU A C 1
ATOM 790 O O . GLU A 1 94 ? 12.409 -5.074 -9.139 1.00 92.00 94 GLU A O 1
ATOM 795 N N . ASP A 1 95 ? 12.942 -7.260 -9.245 1.00 88.69 95 ASP A N 1
ATOM 796 C CA . ASP A 1 95 ? 11.772 -7.730 -8.506 1.00 88.69 95 ASP A CA 1
ATOM 797 C C . ASP A 1 95 ?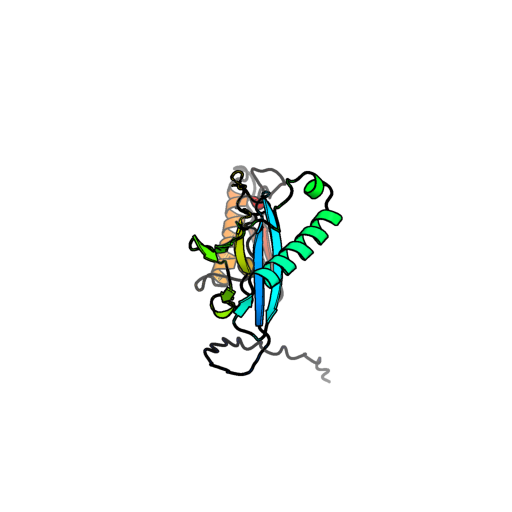 12.050 -7.829 -6.996 1.00 88.69 95 ASP A C 1
ATOM 799 O O . ASP A 1 95 ? 13.127 -7.483 -6.513 1.00 88.69 95 ASP A O 1
ATOM 803 N N . ALA A 1 96 ? 11.061 -8.294 -6.229 1.00 82.69 96 ALA A N 1
ATOM 804 C CA . ALA A 1 96 ? 11.190 -8.475 -4.783 1.00 82.69 96 ALA A CA 1
ATOM 805 C C . ALA A 1 96 ? 12.198 -9.570 -4.373 1.00 82.69 96 ALA A C 1
ATOM 807 O O . ALA A 1 96 ? 12.546 -9.656 -3.199 1.00 82.69 96 ALA A O 1
ATOM 808 N N . GLY A 1 97 ? 12.633 -10.415 -5.312 1.00 82.56 97 GLY A N 1
ATOM 809 C CA . GLY A 1 97 ? 13.650 -11.445 -5.109 1.00 82.56 97 GLY A CA 1
ATOM 810 C C . GLY A 1 97 ? 15.039 -11.024 -5.594 1.00 82.56 97 GLY A C 1
ATOM 811 O O . GLY A 1 97 ? 15.883 -11.894 -5.795 1.00 82.56 97 GLY A O 1
ATOM 812 N N . ASP A 1 98 ? 15.263 -9.725 -5.827 1.00 83.56 98 ASP A N 1
ATOM 813 C CA . ASP A 1 98 ? 16.499 -9.153 -6.375 1.00 83.56 98 ASP A CA 1
ATOM 814 C C . ASP A 1 98 ? 16.872 -9.686 -7.780 1.00 83.56 98 ASP A C 1
ATOM 816 O O . ASP A 1 98 ? 18.019 -9.568 -8.237 1.00 83.56 98 ASP A O 1
ATOM 820 N N . ASN A 1 99 ? 15.906 -10.249 -8.522 1.00 89.00 99 ASN A N 1
ATOM 821 C CA . ASN A 1 99 ? 16.147 -10.728 -9.881 1.00 89.00 99 ASN A CA 1
ATOM 822 C C . ASN A 1 99 ? 16.144 -9.563 -10.866 1.00 89.00 99 ASN A C 1
ATOM 824 O O . ASN A 1 99 ? 15.189 -8.790 -10.955 1.00 89.00 99 ASN A O 1
ATOM 828 N N . LYS A 1 100 ? 17.206 -9.466 -11.670 1.00 92.12 100 LYS A N 1
ATOM 829 C CA . LYS A 1 100 ? 17.375 -8.389 -12.651 1.00 92.12 100 LYS A CA 1
ATOM 830 C C . LYS A 1 100 ? 16.747 -8.752 -13.990 1.00 92.12 100 LYS A C 1
ATOM 832 O O . LYS A 1 100 ? 17.215 -9.655 -14.680 1.00 92.12 100 LYS A O 1
ATOM 837 N N . ILE A 1 101 ? 15.763 -7.967 -14.405 1.00 91.62 101 ILE A N 1
ATOM 838 C CA . ILE A 1 101 ? 15.047 -8.104 -15.670 1.00 91.62 101 ILE A CA 1
ATOM 839 C C . ILE A 1 101 ? 15.566 -7.048 -16.652 1.00 91.62 101 ILE A C 1
ATOM 841 O O . ILE A 1 101 ? 15.516 -5.847 -16.376 1.00 91.62 101 ILE A O 1
ATOM 845 N N . ARG A 1 102 ? 16.090 -7.497 -17.800 1.00 89.69 102 ARG A N 1
ATOM 846 C CA . ARG A 1 102 ? 16.721 -6.626 -18.817 1.00 89.69 102 ARG A CA 1
ATOM 847 C C . ARG A 1 102 ? 16.129 -6.735 -20.220 1.00 89.69 102 ARG A C 1
ATOM 849 O O . ARG A 1 102 ? 16.264 -5.793 -20.987 1.00 89.69 102 ARG A O 1
ATOM 856 N N . ASN A 1 103 ? 15.498 -7.862 -20.553 1.00 88.38 103 ASN A N 1
ATOM 857 C CA . ASN A 1 103 ? 15.106 -8.168 -21.933 1.00 88.38 103 ASN A CA 1
ATOM 858 C C . ASN A 1 103 ? 13.596 -8.386 -22.069 1.00 88.38 103 ASN A C 1
ATOM 860 O O . ASN A 1 103 ? 12.941 -7.723 -22.871 1.00 88.38 103 ASN A O 1
ATOM 864 N N . VAL A 1 104 ? 13.042 -9.302 -21.274 1.00 92.00 104 VAL A N 1
ATOM 865 C CA . VAL A 1 104 ? 11.636 -9.715 -21.343 1.00 92.00 104 VAL A CA 1
ATOM 866 C C . VAL A 1 104 ? 11.071 -9.781 -19.933 1.00 92.00 104 VAL A C 1
ATOM 868 O O . VAL A 1 104 ? 11.725 -10.279 -19.020 1.00 92.00 104 VAL A O 1
ATOM 871 N N . ILE A 1 105 ? 9.863 -9.259 -19.766 1.00 90.69 105 ILE A N 1
ATOM 872 C CA . ILE A 1 105 ? 9.073 -9.356 -18.546 1.00 90.69 105 ILE A CA 1
ATOM 873 C C . ILE A 1 105 ? 8.120 -10.529 -18.716 1.00 90.69 105 ILE A C 1
ATOM 875 O O . ILE A 1 105 ? 7.179 -10.476 -19.505 1.00 90.69 105 ILE A O 1
ATOM 879 N N . GLU A 1 106 ? 8.368 -11.590 -17.962 1.00 90.31 106 GLU A N 1
ATOM 880 C CA . GLU A 1 106 ? 7.527 -12.781 -17.945 1.00 90.31 106 GLU A CA 1
ATOM 881 C C . GLU A 1 106 ? 6.275 -12.533 -17.090 1.00 90.31 106 GLU A C 1
ATOM 883 O O . GLU A 1 106 ? 6.251 -12.816 -15.894 1.00 90.31 106 GLU A O 1
ATOM 888 N N . LEU A 1 107 ? 5.215 -12.001 -17.709 1.00 87.56 107 LEU A N 1
ATOM 889 C CA . LEU A 1 107 ? 3.920 -11.728 -17.070 1.00 87.56 107 LEU A CA 1
ATOM 890 C C . LEU A 1 107 ? 3.318 -12.963 -16.383 1.00 87.56 107 LEU A C 1
ATOM 892 O O . LEU A 1 107 ? 2.646 -12.825 -15.366 1.00 87.56 107 LEU A O 1
ATOM 896 N N . LYS A 1 108 ? 3.606 -14.174 -16.880 1.00 85.00 108 LYS A N 1
ATOM 897 C CA . LYS A 1 108 ? 3.205 -15.443 -16.239 1.00 85.00 108 LYS A CA 1
ATOM 898 C C . LYS A 1 108 ? 3.713 -15.604 -14.795 1.00 85.00 108 LYS A C 1
ATOM 900 O O . LYS A 1 108 ? 3.065 -16.295 -14.018 1.00 85.00 108 LYS A O 1
ATOM 905 N N . ASN A 1 109 ? 4.826 -14.958 -14.432 1.00 86.31 109 ASN A N 1
ATOM 906 C CA . ASN A 1 109 ? 5.410 -15.036 -13.086 1.00 86.31 109 ASN A CA 1
ATOM 907 C C . ASN A 1 109 ? 4.712 -14.094 -12.089 1.00 86.31 109 ASN A C 1
ATOM 909 O O . ASN A 1 109 ? 4.983 -14.142 -10.890 1.00 86.31 109 ASN A O 1
ATOM 913 N N . PHE A 1 110 ? 3.797 -13.245 -12.564 1.00 86.81 110 PHE A N 1
ATOM 914 C CA . PHE A 1 110 ? 3.058 -12.294 -11.746 1.00 86.81 110 PHE A CA 1
ATOM 915 C C . PHE A 1 110 ? 1.602 -12.741 -11.601 1.00 86.81 110 PHE A C 1
ATOM 917 O O . PHE A 1 110 ? 0.899 -12.974 -12.579 1.00 86.81 110 PHE A O 1
ATOM 924 N N . MET A 1 111 ? 1.115 -12.828 -10.363 1.00 83.75 111 MET A N 1
ATOM 925 C CA . MET A 1 111 ? -0.290 -13.150 -10.092 1.00 83.75 111 MET A CA 1
ATOM 926 C C . MET A 1 111 ? -1.225 -12.053 -10.638 1.00 83.75 111 MET A C 1
ATOM 928 O O . MET A 1 111 ? -1.067 -10.891 -10.243 1.00 83.75 111 MET A O 1
ATOM 932 N N . PRO A 1 112 ? -2.209 -12.374 -11.502 1.00 84.62 112 PRO A N 1
ATOM 933 C CA . PRO A 1 112 ? -3.184 -11.401 -11.990 1.00 84.62 112 PRO A CA 1
ATOM 934 C C . PRO A 1 112 ? -3.945 -10.736 -10.844 1.00 84.62 112 PRO A C 1
ATOM 936 O O . PRO A 1 112 ? -4.151 -11.339 -9.793 1.00 84.62 112 PRO A O 1
ATOM 939 N N . ARG A 1 113 ? -4.375 -9.486 -11.042 1.00 79.62 113 ARG A N 1
ATOM 940 C CA . ARG A 1 113 ? -5.072 -8.640 -10.054 1.00 79.62 113 ARG A CA 1
ATOM 941 C C . ARG A 1 113 ? -4.303 -8.375 -8.756 1.00 79.62 113 ARG A C 1
ATOM 943 O O . ARG A 1 113 ? -4.696 -7.468 -8.036 1.00 79.62 113 ARG A O 1
ATOM 950 N N . LYS A 1 114 ? -3.192 -9.044 -8.455 1.00 83.25 114 LYS A N 1
ATOM 951 C CA . LYS A 1 114 ? -2.291 -8.657 -7.362 1.00 83.25 114 LYS A CA 1
ATOM 952 C C . LYS A 1 114 ? -1.399 -7.497 -7.813 1.00 83.25 114 LYS A C 1
ATOM 954 O O . LYS A 1 114 ? -1.029 -7.420 -8.983 1.00 83.25 114 LYS A O 1
ATOM 959 N N . CYS A 1 115 ? -1.091 -6.579 -6.897 1.00 85.44 115 CYS A N 1
ATOM 960 C CA . CYS A 1 115 ? -0.117 -5.520 -7.146 1.00 85.44 115 CYS A CA 1
ATOM 961 C C . CYS A 1 115 ? 1.299 -6.049 -6.890 1.00 85.44 115 CYS A C 1
ATOM 963 O O . CYS A 1 115 ? 1.570 -6.586 -5.815 1.00 85.44 115 CYS A O 1
ATOM 965 N N . HIS A 1 116 ? 2.186 -5.894 -7.871 1.00 88.69 116 HIS A N 1
ATOM 966 C CA . HIS A 1 116 ? 3.584 -6.322 -7.800 1.00 88.69 116 HIS A CA 1
ATOM 967 C C . HIS A 1 116 ? 4.513 -5.119 -7.783 1.00 88.69 116 HIS A C 1
ATOM 969 O O . HIS A 1 116 ? 4.331 -4.175 -8.550 1.00 88.69 116 HIS A O 1
ATOM 975 N N . ILE A 1 117 ? 5.526 -5.146 -6.923 1.00 90.50 117 ILE A N 1
ATOM 976 C CA . ILE A 1 117 ? 6.482 -4.046 -6.798 1.00 90.50 117 ILE A CA 1
ATOM 977 C C . ILE A 1 117 ? 7.722 -4.372 -7.627 1.00 90.50 117 ILE A C 1
ATOM 979 O O . ILE A 1 117 ? 8.302 -5.444 -7.469 1.00 90.50 117 ILE A O 1
ATOM 983 N N . LEU A 1 118 ? 8.129 -3.444 -8.494 1.00 92.31 118 LEU A N 1
ATOM 984 C CA . LEU A 1 118 ? 9.358 -3.545 -9.285 1.00 92.31 118 LEU A CA 1
ATOM 985 C C . LEU A 1 118 ? 10.207 -2.292 -9.086 1.00 92.31 118 LEU A C 1
ATOM 987 O O . LEU A 1 118 ? 9.677 -1.183 -9.085 1.00 92.31 118 LEU A O 1
ATOM 991 N N . ARG A 1 119 ? 11.525 -2.436 -8.970 1.00 92.19 119 ARG A N 1
ATOM 992 C CA . ARG A 1 119 ? 12.469 -1.316 -8.885 1.00 92.19 119 ARG A CA 1
ATOM 993 C C . ARG A 1 119 ? 13.134 -1.077 -10.231 1.00 92.19 119 ARG A C 1
ATOM 995 O O . ARG A 1 119 ? 13.827 -1.946 -10.748 1.00 92.19 119 ARG A O 1
ATOM 1002 N N . LEU A 1 120 ? 12.944 0.112 -10.795 1.00 92.69 120 LEU A N 1
ATOM 1003 C CA . LEU A 1 120 ? 13.657 0.554 -11.986 1.00 92.69 120 LEU A CA 1
ATOM 1004 C C . LEU A 1 120 ? 14.994 1.169 -11.577 1.00 92.69 120 LEU A C 1
ATOM 1006 O O . LEU A 1 120 ? 15.043 2.083 -10.757 1.00 92.69 120 LEU A O 1
ATOM 1010 N N . ASN A 1 121 ? 16.064 0.700 -12.204 1.00 90.19 121 ASN A N 1
ATOM 1011 C CA . ASN A 1 121 ? 17.406 1.245 -12.075 1.00 90.19 121 ASN A CA 1
ATOM 1012 C C . ASN A 1 121 ? 17.824 1.856 -13.415 1.00 90.19 121 ASN A C 1
ATOM 1014 O O . ASN A 1 121 ? 17.631 1.234 -14.456 1.00 90.19 121 ASN A O 1
ATOM 1018 N N . ASP A 1 122 ? 18.414 3.052 -13.399 1.00 88.75 122 ASP A N 1
ATOM 1019 C CA . ASP A 1 122 ? 18.862 3.771 -14.604 1.00 88.75 122 ASP A CA 1
ATOM 1020 C C . ASP A 1 122 ? 20.386 3.733 -14.821 1.00 88.75 122 ASP A C 1
ATOM 1022 O O . ASP A 1 122 ? 20.919 4.394 -15.714 1.00 88.75 122 ASP A O 1
ATOM 1026 N N . GLY A 1 123 ? 21.097 2.946 -14.008 1.00 83.31 123 GLY A N 1
ATOM 1027 C CA . GLY A 1 123 ? 22.554 2.808 -14.053 1.00 83.31 123 GLY A CA 1
ATOM 1028 C C . GLY A 1 123 ? 23.326 3.970 -13.419 1.00 83.31 123 GLY A C 1
ATOM 1029 O O . GLY A 1 123 ? 24.554 3.975 -13.486 1.00 83.31 123 GLY A O 1
ATOM 1030 N N . SER A 1 124 ? 22.640 4.941 -12.807 1.00 79.50 124 SER A N 1
ATOM 1031 C CA . SER A 1 124 ? 23.276 5.997 -12.016 1.00 79.50 124 SER A CA 1
ATOM 1032 C C . SER A 1 124 ? 23.804 5.451 -10.682 1.00 79.50 124 SER A C 1
ATOM 1034 O O . SER A 1 124 ? 23.199 4.557 -10.093 1.00 79.50 124 SER A O 1
ATOM 1036 N N . SER A 1 125 ? 24.919 5.994 -10.184 1.00 71.12 125 SER A N 1
ATOM 1037 C CA . SER A 1 125 ? 25.484 5.637 -8.870 1.00 71.12 125 SER A CA 1
ATOM 1038 C C . SER A 1 125 ? 24.654 6.163 -7.695 1.00 71.12 125 SER A C 1
ATOM 1040 O O . SER A 1 125 ? 24.725 5.624 -6.595 1.00 71.12 125 SER A O 1
ATOM 1042 N N . ASP A 1 126 ? 23.861 7.205 -7.929 1.00 69.31 126 ASP A N 1
ATOM 1043 C CA . ASP A 1 126 ? 22.994 7.839 -6.940 1.00 69.31 126 ASP A CA 1
ATOM 1044 C C . ASP A 1 126 ? 21.601 7.193 -6.982 1.00 69.31 126 ASP A C 1
ATOM 1046 O O . ASP A 1 126 ? 20.673 7.758 -7.542 1.00 69.31 126 ASP A O 1
ATOM 1050 N N . VAL A 1 127 ? 21.440 5.955 -6.514 1.00 68.94 127 VAL A N 1
ATOM 1051 C CA . VAL A 1 127 ? 20.116 5.304 -6.487 1.00 68.94 127 VAL A CA 1
ATOM 1052 C C . VAL A 1 127 ? 19.374 5.723 -5.220 1.00 68.94 127 VAL A C 1
ATOM 1054 O O . VAL A 1 127 ? 19.905 5.589 -4.117 1.00 68.94 127 VAL A O 1
ATOM 1057 N N . ALA A 1 128 ? 18.137 6.208 -5.363 1.00 75.25 128 ALA A N 1
ATOM 1058 C CA . ALA A 1 128 ? 17.303 6.535 -4.212 1.00 75.25 128 ALA A CA 1
ATOM 1059 C C . ALA A 1 128 ? 17.097 5.298 -3.319 1.00 75.25 128 ALA A C 1
ATOM 1061 O O . ALA A 1 128 ? 16.650 4.251 -3.783 1.00 75.25 128 ALA A O 1
ATOM 1062 N N . GLN A 1 129 ? 17.418 5.436 -2.031 1.00 73.31 129 GLN A N 1
ATOM 1063 C CA . GLN A 1 129 ? 17.204 4.390 -1.022 1.00 73.31 129 GLN A CA 1
ATOM 1064 C C . GLN A 1 129 ? 15.821 4.481 -0.365 1.00 73.31 129 GLN A C 1
ATOM 1066 O O . GLN A 1 129 ? 15.381 3.546 0.297 1.00 73.31 129 GLN A O 1
ATOM 1071 N N . THR A 1 130 ? 15.134 5.608 -0.544 1.00 73.81 130 THR A N 1
ATOM 1072 C CA . THR A 1 130 ? 13.793 5.857 -0.023 1.00 73.81 130 THR A CA 1
ATOM 1073 C C . THR A 1 130 ? 12.853 6.198 -1.169 1.00 73.81 130 THR A C 1
ATOM 1075 O O . THR A 1 130 ? 13.203 6.952 -2.080 1.00 73.81 130 THR A O 1
ATOM 1078 N N . PHE A 1 131 ? 11.650 5.629 -1.118 1.00 78.94 131 PHE A N 1
ATOM 1079 C CA . PHE A 1 131 ? 10.609 5.852 -2.112 1.00 78.94 131 PHE A CA 1
ATOM 1080 C C . PHE A 1 131 ? 9.372 6.451 -1.451 1.00 78.94 131 PHE A C 1
ATOM 1082 O O . PHE A 1 131 ? 9.015 6.110 -0.321 1.00 78.94 131 PHE A O 1
ATOM 1089 N N . GLU A 1 132 ? 8.714 7.360 -2.156 1.00 70.44 132 GLU A N 1
ATOM 1090 C CA . GLU A 1 132 ? 7.459 7.954 -1.705 1.00 70.44 132 GLU A CA 1
ATOM 1091 C C . GLU A 1 132 ? 6.361 6.899 -1.588 1.00 70.44 132 GLU A C 1
ATOM 1093 O O . GLU A 1 132 ? 6.224 6.019 -2.444 1.00 70.44 132 GLU A O 1
ATOM 1098 N N . ASN A 1 133 ? 5.572 7.003 -0.516 1.00 65.06 133 ASN A N 1
ATOM 1099 C CA . ASN A 1 133 ? 4.474 6.090 -0.196 1.00 65.06 133 ASN A CA 1
ATOM 1100 C C . ASN A 1 133 ? 4.915 4.612 -0.129 1.00 65.06 133 ASN A C 1
ATOM 1102 O O . ASN A 1 133 ? 4.141 3.713 -0.462 1.00 65.06 133 ASN A O 1
ATOM 1106 N N . MET A 1 134 ? 6.171 4.346 0.255 1.00 64.56 134 MET A N 1
ATOM 1107 C CA . MET A 1 134 ? 6.678 2.985 0.504 1.00 64.56 134 MET A CA 1
ATOM 1108 C C . MET A 1 134 ? 6.159 2.402 1.829 1.00 64.56 134 MET A C 1
ATOM 1110 O O . MET A 1 134 ? 6.146 1.191 1.999 1.00 64.56 134 MET A O 1
ATOM 1114 N N . TRP A 1 135 ? 5.696 3.271 2.730 1.00 61.81 135 TRP A N 1
ATOM 1115 C CA . TRP A 1 135 ? 5.164 2.934 4.054 1.00 61.81 135 TRP A CA 1
ATOM 1116 C C . TRP A 1 135 ? 3.670 3.229 4.191 1.00 61.81 135 TRP A C 1
ATOM 1118 O O . TRP A 1 135 ? 3.174 3.337 5.309 1.00 61.81 135 TRP A O 1
ATOM 1128 N N . ASP A 1 136 ? 2.953 3.385 3.075 1.00 63.03 136 ASP A N 1
ATOM 1129 C CA . ASP A 1 136 ? 1.494 3.437 3.133 1.00 63.03 136 ASP A CA 1
ATOM 1130 C C . ASP A 1 136 ? 0.971 2.013 3.355 1.00 63.03 136 ASP A C 1
ATOM 1132 O O . ASP A 1 136 ? 0.664 1.276 2.421 1.00 63.03 136 ASP A O 1
ATOM 1136 N N . LEU A 1 137 ? 1.021 1.605 4.623 1.00 59.88 137 LEU A N 1
ATOM 1137 C CA . LEU A 1 137 ? 0.535 0.333 5.145 1.00 59.88 137 LEU A CA 1
ATOM 1138 C C . LEU A 1 137 ? -0.922 0.446 5.587 1.00 59.88 137 LEU A C 1
ATOM 1140 O O . LEU A 1 137 ? -1.347 -0.349 6.421 1.00 59.88 137 LEU A O 1
ATOM 1144 N N . THR A 1 138 ? -1.663 1.445 5.092 1.00 72.25 138 THR A N 1
ATOM 1145 C CA . THR A 1 138 ? -3.086 1.582 5.403 1.00 72.25 138 THR A CA 1
ATOM 1146 C C . THR A 1 138 ? -3.767 0.255 5.060 1.00 72.25 138 THR A C 1
ATOM 1148 O O . THR A 1 138 ? -3.773 -0.120 3.882 1.00 72.25 138 THR A O 1
ATOM 1151 N N . PRO A 1 139 ? -4.261 -0.500 6.062 1.00 63.44 139 PRO A N 1
ATOM 1152 C CA . PRO A 1 139 ? -4.849 -1.803 5.805 1.00 63.44 139 PRO A CA 1
ATOM 1153 C C . PRO A 1 139 ? -6.068 -1.662 4.900 1.00 63.44 139 PRO A C 1
ATOM 1155 O O . PRO A 1 139 ? -6.737 -0.625 4.906 1.00 63.44 139 PRO A O 1
ATOM 1158 N N . ASP A 1 140 ? -6.359 -2.705 4.124 1.00 72.56 140 ASP A N 1
ATOM 1159 C CA . ASP A 1 140 ? -7.584 -2.728 3.331 1.00 72.56 140 ASP A CA 1
ATOM 1160 C C . ASP A 1 140 ? -8.799 -2.615 4.265 1.00 72.56 140 ASP A C 1
ATOM 1162 O O . ASP A 1 140 ? -8.825 -3.204 5.348 1.00 72.56 140 ASP A O 1
ATOM 1166 N N . THR A 1 141 ? -9.816 -1.864 3.845 1.00 76.56 141 THR A N 1
ATOM 1167 C CA . THR A 1 141 ? -11.079 -1.759 4.582 1.00 76.56 141 THR A CA 1
ATOM 1168 C C . THR A 1 141 ? -11.775 -3.107 4.730 1.00 76.56 141 THR A C 1
ATOM 1170 O O . THR A 1 141 ? -12.532 -3.290 5.684 1.00 76.56 141 THR A O 1
ATOM 1173 N N . ASP A 1 142 ? -11.488 -4.055 3.834 1.00 77.06 142 ASP A N 1
ATOM 1174 C CA . ASP A 1 142 ? -11.999 -5.423 3.913 1.00 77.06 142 ASP A CA 1
ATOM 1175 C C . ASP A 1 142 ? -11.519 -6.158 5.179 1.00 77.06 142 ASP A C 1
ATOM 1177 O O . ASP A 1 142 ? -12.234 -7.025 5.676 1.00 77.06 142 ASP A O 1
ATOM 1181 N N . LEU A 1 143 ? -10.402 -5.742 5.795 1.00 78.94 143 LEU A N 1
ATOM 1182 C CA . LEU A 1 143 ? -9.941 -6.284 7.080 1.00 78.94 143 LEU A CA 1
ATOM 1183 C C . LEU A 1 143 ? -10.979 -6.089 8.201 1.00 78.94 143 LEU A C 1
ATOM 1185 O O . LEU A 1 143 ? -11.092 -6.922 9.091 1.00 78.94 143 LEU A O 1
ATOM 1189 N N . LEU A 1 144 ? -11.781 -5.017 8.153 1.00 78.50 144 LEU A N 1
ATOM 1190 C CA . LEU A 1 144 ? -12.859 -4.789 9.128 1.00 78.50 144 LEU A CA 1
ATOM 1191 C C . LEU A 1 144 ? -14.026 -5.776 8.965 1.00 78.50 144 LEU A C 1
ATOM 1193 O O . LEU A 1 144 ? -14.883 -5.868 9.844 1.00 78.50 144 LEU A O 1
ATOM 1197 N N . LEU A 1 145 ? -14.091 -6.471 7.827 1.00 78.69 145 LEU A N 1
ATOM 1198 C CA . LEU A 1 145 ? -15.095 -7.491 7.528 1.00 78.69 145 LEU A CA 1
ATOM 1199 C C . LEU A 1 145 ? -14.594 -8.902 7.868 1.00 78.69 145 LEU A C 1
ATOM 1201 O O . LEU A 1 145 ? -15.404 -9.825 7.974 1.00 78.69 145 LEU A O 1
ATOM 1205 N N . GLU A 1 146 ? -13.284 -9.070 8.040 1.00 79.44 146 GLU A N 1
ATOM 1206 C CA . GLU A 1 146 ? -12.643 -10.331 8.396 1.00 79.44 146 GLU A CA 1
ATOM 1207 C C . GLU A 1 146 ? -12.655 -10.509 9.920 1.00 79.44 146 GLU A C 1
ATOM 1209 O O . GLU A 1 146 ? -11.817 -9.982 10.648 1.00 79.44 146 GLU A O 1
ATOM 1214 N N . LEU A 1 147 ? -13.633 -11.263 10.422 1.00 75.94 147 LEU A N 1
ATOM 1215 C CA . LEU A 1 147 ? -13.659 -11.684 11.821 1.00 75.94 147 LEU A CA 1
ATOM 1216 C C . LEU A 1 147 ? -12.900 -13.012 11.985 1.00 75.94 147 LEU A C 1
ATOM 1218 O O . LEU A 1 147 ? -12.995 -13.872 11.103 1.00 75.94 147 LEU A O 1
ATOM 1222 N N . PRO A 1 148 ? -12.183 -13.227 13.106 1.00 81.81 148 PRO A N 1
ATOM 1223 C CA . PRO A 1 148 ? -11.627 -14.536 13.436 1.00 81.81 148 PRO A CA 1
ATOM 1224 C C . PRO A 1 148 ? -12.714 -15.619 13.428 1.00 81.81 148 PRO A C 1
ATOM 1226 O O . PRO A 1 148 ? -13.846 -15.358 13.828 1.00 81.81 148 PRO A O 1
ATOM 1229 N N . GLU A 1 149 ? -12.368 -16.848 13.036 1.00 73.88 149 GLU A N 1
ATOM 1230 C CA . GLU A 1 149 ? -13.334 -17.954 12.891 1.00 73.88 149 GLU A CA 1
ATOM 1231 C C . GLU A 1 149 ? -14.087 -18.271 14.201 1.00 73.88 149 GLU A C 1
ATOM 1233 O O . GLU A 1 149 ? -15.240 -18.696 14.188 1.00 73.88 149 GLU A O 1
ATOM 1238 N N . GLU A 1 150 ? -13.457 -17.997 15.345 1.00 80.94 150 GLU A N 1
ATOM 1239 C CA . GLU A 1 150 ? -14.024 -18.199 16.683 1.00 80.94 150 GLU A CA 1
ATOM 1240 C C . GLU A 1 150 ? -14.810 -16.983 17.211 1.00 80.94 150 GLU A C 1
ATOM 1242 O O . GLU A 1 150 ? -15.456 -17.071 18.260 1.00 80.94 150 GLU A O 1
ATOM 1247 N N . TYR A 1 151 ? -14.785 -15.847 16.503 1.00 87.12 151 TYR A N 1
ATOM 1248 C CA . TYR A 1 151 ? -15.440 -14.615 16.934 1.00 87.12 151 TYR A CA 1
ATOM 1249 C C . TYR A 1 151 ? -16.931 -14.643 16.596 1.00 87.12 151 TYR A C 1
ATOM 1251 O O . TYR A 1 151 ? -17.369 -14.334 15.486 1.00 87.12 151 TYR A O 1
ATOM 1259 N N . ASN A 1 152 ? -17.723 -15.060 17.579 1.00 89.31 152 ASN A N 1
ATOM 1260 C CA . ASN A 1 152 ? -19.169 -15.184 17.454 1.00 89.31 152 ASN A CA 1
ATOM 1261 C C . ASN A 1 152 ? -19.914 -13.929 17.938 1.00 89.31 152 ASN A C 1
ATOM 1263 O O . ASN A 1 152 ? -19.343 -12.980 18.478 1.00 89.31 152 ASN A O 1
ATOM 1267 N N . PHE A 1 153 ? -21.228 -13.930 17.719 1.00 88.56 153 PHE A N 1
ATOM 1268 C CA . PHE A 1 153 ? -22.108 -12.828 18.095 1.00 88.56 153 PHE A CA 1
ATOM 1269 C C . PHE A 1 153 ? -22.052 -12.530 19.599 1.00 88.56 153 PHE A C 1
ATOM 1271 O O . PHE A 1 153 ? -22.003 -11.370 20.002 1.00 88.56 153 PHE A O 1
ATOM 1278 N N . GLU A 1 154 ? -22.031 -13.566 20.433 1.00 90.62 154 GLU A N 1
ATOM 1279 C CA . GLU A 1 154 ? -21.963 -13.434 21.884 1.00 90.62 154 GLU A CA 1
ATOM 1280 C C . GLU A 1 154 ? -20.645 -12.790 22.339 1.00 90.62 154 GLU A C 1
ATOM 1282 O O . GLU A 1 154 ? -20.673 -11.920 23.210 1.00 90.62 154 GLU A O 1
ATOM 1287 N N . ALA A 1 155 ? -19.519 -13.160 21.721 1.00 90.88 155 ALA A N 1
ATOM 1288 C CA . ALA A 1 155 ? -18.207 -12.564 21.970 1.00 90.88 155 ALA A CA 1
ATOM 1289 C C . ALA A 1 155 ? -18.197 -11.074 21.609 1.00 90.88 155 ALA A C 1
ATOM 1291 O O . ALA A 1 155 ? -17.768 -10.253 22.414 1.00 90.88 155 ALA A O 1
ATOM 1292 N N . ALA A 1 156 ? -18.787 -10.704 20.468 1.00 90.44 156 ALA A N 1
ATOM 1293 C CA . ALA A 1 156 ? -18.910 -9.302 20.071 1.00 90.44 156 ALA A CA 1
ATOM 1294 C C . ALA A 1 156 ? -19.693 -8.459 21.089 1.00 90.44 156 ALA A C 1
ATOM 1296 O O . ALA A 1 156 ? -19.330 -7.322 21.392 1.00 90.44 156 ALA A O 1
ATOM 1297 N N . ILE A 1 157 ? -20.770 -9.013 21.650 1.00 92.31 157 ILE A N 1
ATOM 1298 C CA . ILE A 1 157 ? -21.544 -8.328 22.691 1.00 92.31 157 ILE A CA 1
ATOM 1299 C C . ILE A 1 157 ? -20.767 -8.253 24.006 1.00 92.31 157 ILE A C 1
ATOM 1301 O O . ILE A 1 157 ? -20.822 -7.217 24.672 1.00 92.31 157 ILE A O 1
ATOM 1305 N N . ALA A 1 158 ? -20.051 -9.316 24.377 1.00 93.56 158 ALA A N 1
ATOM 1306 C CA . ALA A 1 158 ? -19.215 -9.333 25.572 1.00 93.56 158 ALA A CA 1
ATOM 1307 C C . ALA A 1 158 ? -18.122 -8.256 25.506 1.00 93.56 158 ALA A C 1
ATOM 1309 O O . ALA A 1 158 ? -18.025 -7.459 26.436 1.00 93.56 158 ALA A O 1
ATOM 1310 N N . ASP A 1 159 ? -17.410 -8.139 24.384 1.00 92.50 159 ASP A N 1
ATOM 1311 C CA . ASP A 1 159 ? -16.355 -7.135 24.195 1.00 92.50 159 ASP A CA 1
ATOM 1312 C C . ASP A 1 159 ? -16.883 -5.701 24.336 1.00 92.50 159 ASP A C 1
ATOM 1314 O O . ASP A 1 159 ? -16.280 -4.851 24.996 1.00 92.50 159 ASP A O 1
ATOM 1318 N N . LEU A 1 160 ? -18.056 -5.412 23.762 1.00 93.25 160 LEU A N 1
ATOM 1319 C CA . LEU A 1 160 ? -18.677 -4.092 23.894 1.00 93.25 160 LEU A CA 1
ATOM 1320 C C . LEU A 1 160 ? -19.125 -3.797 25.335 1.00 93.25 160 LEU A C 1
ATOM 1322 O O . LEU A 1 160 ? -19.060 -2.648 25.781 1.00 93.25 160 LEU A O 1
ATOM 1326 N N . ILE A 1 161 ? -19.580 -4.814 26.072 1.00 94.00 161 ILE A N 1
ATOM 1327 C CA . ILE A 1 161 ? -19.910 -4.679 27.496 1.00 94.00 161 ILE A CA 1
ATOM 1328 C C . ILE A 1 161 ? -18.636 -4.473 28.320 1.00 94.00 161 ILE A C 1
ATOM 1330 O O . ILE A 1 161 ? -18.646 -3.633 29.220 1.00 94.00 161 ILE A O 1
ATOM 1334 N N . ASP A 1 162 ? -17.545 -5.168 28.006 1.00 94.12 162 ASP A N 1
ATOM 1335 C CA . ASP A 1 162 ? -16.258 -5.003 28.681 1.00 94.12 162 ASP A CA 1
ATOM 1336 C C . ASP A 1 162 ? -15.702 -3.591 28.475 1.00 94.12 162 ASP A C 1
ATOM 1338 O O . ASP A 1 162 ? -15.279 -2.959 29.446 1.00 94.12 162 ASP A O 1
ATOM 1342 N N . ASN A 1 163 ? -15.815 -3.035 27.265 1.00 91.81 163 ASN A N 1
ATOM 1343 C CA . ASN A 1 163 ? -15.476 -1.635 26.991 1.00 91.81 163 ASN A CA 1
ATOM 1344 C C . ASN A 1 163 ? -16.303 -0.669 27.860 1.00 91.81 163 ASN A C 1
ATOM 1346 O O . ASN A 1 163 ? -15.755 0.230 28.503 1.00 91.81 163 ASN A O 1
ATOM 1350 N N . ALA A 1 164 ? -17.618 -0.888 27.952 1.00 92.62 164 ALA A N 1
ATOM 1351 C CA . ALA A 1 164 ? -18.507 -0.090 28.797 1.00 92.62 164 ALA A CA 1
ATOM 1352 C C . ALA A 1 164 ? -18.182 -0.227 30.299 1.00 92.62 164 ALA A C 1
ATOM 1354 O O . ALA A 1 164 ? -18.220 0.756 31.045 1.00 92.62 164 ALA A O 1
ATOM 1355 N N . LEU A 1 165 ? -17.846 -1.437 30.761 1.00 92.56 165 LEU A N 1
ATOM 1356 C CA . LEU A 1 165 ? -17.453 -1.709 32.144 1.00 92.56 165 LEU A CA 1
ATOM 1357 C C . LEU A 1 165 ? -16.131 -1.026 32.499 1.00 92.56 165 LEU A C 1
ATOM 1359 O O . LEU A 1 165 ? -16.035 -0.433 33.578 1.00 92.56 165 LEU A O 1
ATOM 1363 N N . GLN A 1 166 ? -15.145 -1.063 31.599 1.00 90.06 166 GLN A N 1
ATOM 1364 C CA . GLN A 1 166 ? -13.883 -0.338 31.751 1.00 90.06 166 GLN A CA 1
ATOM 1365 C C . GLN A 1 166 ? -14.129 1.171 31.841 1.00 90.06 166 GLN A C 1
ATOM 1367 O O . GLN A 1 166 ? -13.634 1.813 32.769 1.00 90.06 166 GLN A O 1
ATOM 1372 N N . ALA A 1 167 ? -14.972 1.724 30.965 1.00 89.44 167 ALA A N 1
ATOM 1373 C CA . ALA A 1 167 ? -15.295 3.149 30.960 1.00 89.44 167 ALA A CA 1
ATOM 1374 C C . ALA A 1 167 ? -15.912 3.618 32.292 1.00 89.44 167 ALA A C 1
ATOM 1376 O O . ALA A 1 167 ? -15.469 4.608 32.879 1.00 89.44 167 ALA A O 1
ATOM 1377 N N . VAL A 1 168 ? -16.886 2.879 32.839 1.00 92.19 168 VAL A N 1
ATOM 1378 C CA . VAL A 1 168 ? -17.488 3.235 34.140 1.00 92.19 168 VAL A CA 1
ATOM 1379 C C . VAL A 1 168 ? -16.591 2.892 35.329 1.00 92.19 168 VAL A C 1
ATOM 1381 O O . VAL A 1 168 ? -16.842 3.359 36.446 1.00 92.19 168 VAL A O 1
ATOM 1384 N N . TRP A 1 169 ? -15.556 2.067 35.143 1.00 88.50 169 TRP A N 1
ATOM 1385 C CA . TRP A 1 169 ? -14.655 1.679 36.226 1.00 88.50 169 TRP A CA 1
ATOM 1386 C C . TRP A 1 169 ? -13.896 2.883 36.787 1.00 88.50 169 TRP A C 1
ATOM 1388 O O . TRP A 1 169 ? -13.806 3.020 38.013 1.00 88.50 169 TRP A O 1
ATOM 1398 N N . PHE A 1 170 ? -13.445 3.774 35.900 1.00 80.69 170 PHE A N 1
ATOM 1399 C CA . PHE A 1 170 ? -12.708 4.999 36.227 1.00 80.69 170 PHE A CA 1
ATOM 1400 C C . PHE A 1 170 ? -13.578 6.122 36.799 1.00 80.69 170 PHE A C 1
ATOM 1402 O O . PHE A 1 170 ? -13.053 7.119 37.298 1.00 80.69 170 PHE A O 1
ATOM 1409 N N . ASN A 1 171 ? -14.902 5.957 36.810 1.00 84.69 171 ASN A N 1
ATOM 1410 C CA . ASN A 1 171 ? -15.783 6.922 37.448 1.00 84.69 171 ASN A CA 1
ATOM 1411 C C . ASN A 1 171 ? -15.485 7.018 38.959 1.00 84.69 171 ASN A C 1
ATOM 1413 O O . ASN A 1 171 ? -15.185 6.024 39.631 1.00 84.69 171 ASN A O 1
ATOM 1417 N N . GLY A 1 172 ? -15.587 8.229 39.519 1.00 80.81 172 GLY A N 1
ATOM 1418 C CA . GLY A 1 172 ? -15.232 8.498 40.916 1.00 80.81 172 GLY A CA 1
ATOM 1419 C C . GLY A 1 172 ? -15.978 7.605 41.918 1.00 80.81 172 GLY A C 1
ATOM 1420 O O . GLY A 1 172 ? -17.126 7.228 41.688 1.00 80.81 172 GLY A O 1
ATOM 1421 N N . LYS A 1 173 ? -15.357 7.305 43.069 1.00 79.50 173 LYS A N 1
ATOM 1422 C CA . LYS A 1 173 ? -15.867 6.348 44.084 1.00 79.50 173 LYS A CA 1
ATOM 1423 C C . LYS A 1 173 ? -17.328 6.553 44.521 1.00 79.50 173 LYS A C 1
ATOM 1425 O O . LYS A 1 173 ? -17.965 5.587 44.919 1.00 79.50 173 LYS A O 1
ATOM 1430 N N . ASN A 1 174 ? -17.852 7.777 44.428 1.00 82.75 174 ASN A N 1
ATOM 1431 C CA . ASN A 1 174 ? -19.217 8.131 44.843 1.00 82.75 174 ASN A CA 1
ATOM 1432 C C . ASN A 1 174 ? -20.182 8.367 43.668 1.00 82.75 174 ASN A C 1
ATOM 1434 O O . ASN A 1 174 ? -21.302 8.832 43.868 1.00 82.75 174 ASN A O 1
ATOM 1438 N N . SER A 1 175 ? -19.750 8.093 42.440 1.00 84.94 175 SER A N 1
ATOM 1439 C CA . SER A 1 175 ? -20.584 8.232 41.249 1.00 84.94 175 SER A CA 1
ATOM 1440 C C . SER A 1 175 ? -21.313 6.924 40.943 1.00 84.94 175 SER A C 1
ATOM 1442 O O . SER A 1 175 ? -20.811 5.824 41.183 1.00 84.94 175 SER A O 1
ATOM 1444 N N . ARG A 1 176 ? -22.531 7.038 40.412 1.00 88.62 176 ARG A N 1
ATOM 1445 C CA . ARG A 1 176 ? -23.286 5.876 39.945 1.00 88.62 176 ARG A CA 1
ATOM 1446 C C . ARG A 1 176 ? -22.607 5.321 38.693 1.00 88.62 176 ARG A C 1
ATOM 1448 O O . ARG A 1 176 ? -22.446 6.058 37.728 1.00 88.62 176 ARG A O 1
ATOM 1455 N N . LYS A 1 177 ? -22.284 4.030 38.691 1.00 92.62 177 LYS A N 1
ATOM 1456 C CA . LYS A 1 177 ? -21.801 3.293 37.515 1.00 92.62 177 LYS A CA 1
ATOM 1457 C C . LYS A 1 177 ? -22.992 2.608 36.852 1.00 92.62 177 LYS A C 1
ATOM 1459 O O . LYS A 1 177 ? -23.692 1.836 37.510 1.00 92.62 177 LYS A O 1
ATOM 1464 N N . LEU A 1 178 ? -23.283 2.952 35.603 1.00 94.06 178 LEU A N 1
ATOM 1465 C CA . LEU A 1 178 ? -24.438 2.453 34.865 1.00 94.06 178 LEU A CA 1
ATOM 1466 C C . LEU A 1 178 ? -23.994 1.975 33.489 1.00 94.06 178 LEU A C 1
ATOM 1468 O O . LEU A 1 178 ? -23.472 2.757 32.707 1.00 94.06 178 LEU A O 1
ATOM 1472 N N . VAL A 1 179 ? -24.311 0.720 33.189 1.00 94.31 179 VAL A N 1
ATOM 1473 C CA . VAL A 1 179 ? -24.291 0.163 31.837 1.00 94.31 179 VAL A CA 1
ATOM 1474 C C . VAL A 1 179 ? -25.704 -0.328 31.533 1.00 94.31 179 VAL A C 1
ATOM 1476 O O . VAL A 1 179 ? -26.345 -0.964 32.375 1.00 94.31 179 VAL A O 1
ATOM 1479 N N . ARG A 1 180 ? -26.229 0.015 30.358 1.00 94.88 180 ARG A N 1
ATOM 1480 C CA . ARG A 1 180 ? -27.549 -0.396 29.878 1.00 94.88 180 ARG A CA 1
ATOM 1481 C C . ARG A 1 180 ? -27.400 -1.032 28.507 1.00 94.88 180 ARG A C 1
ATOM 1483 O O . ARG A 1 180 ? -26.937 -0.386 27.576 1.00 94.88 180 ARG A O 1
ATOM 1490 N N . VAL A 1 181 ? -27.885 -2.261 28.390 1.00 94.62 181 VAL A N 1
ATOM 1491 C CA . VAL A 1 181 ? -27.997 -2.981 27.122 1.00 94.62 181 VAL A CA 1
ATOM 1492 C C . VAL A 1 181 ? -29.470 -3.023 26.737 1.00 94.62 181 VAL A C 1
ATOM 1494 O O . VAL A 1 181 ? -30.310 -3.435 27.537 1.00 94.62 181 VAL A O 1
ATOM 1497 N N . ASN A 1 182 ? -29.787 -2.553 25.537 1.00 94.69 182 ASN A N 1
ATOM 1498 C CA . ASN A 1 182 ? -31.121 -2.633 24.959 1.00 94.69 182 ASN A CA 1
ATOM 1499 C C . ASN A 1 182 ? -31.048 -3.345 23.610 1.00 94.69 182 ASN A C 1
ATOM 1501 O O . ASN A 1 182 ? -30.237 -2.969 22.764 1.00 94.69 182 ASN A O 1
ATOM 1505 N N . VAL A 1 183 ? -31.906 -4.340 23.420 1.00 93.00 183 VAL A N 1
ATOM 1506 C CA . VAL A 1 183 ? -31.953 -5.167 22.213 1.00 93.00 183 VAL A CA 1
ATOM 1507 C C . VAL A 1 183 ? -33.344 -5.037 21.609 1.00 93.00 183 VAL A C 1
ATOM 1509 O O . VAL A 1 183 ? -34.338 -5.362 22.257 1.00 93.00 183 VAL A O 1
ATOM 1512 N N . THR A 1 184 ? -33.404 -4.533 20.383 1.00 93.50 184 THR A N 1
ATOM 1513 C CA . THR A 1 184 ? -34.588 -4.541 19.520 1.00 93.50 184 THR A CA 1
ATOM 1514 C C . THR A 1 184 ? -34.326 -5.446 18.320 1.00 93.50 184 THR A C 1
ATOM 1516 O O . THR A 1 184 ? -33.187 -5.845 18.077 1.00 93.50 184 THR A O 1
ATOM 1519 N N . ASP A 1 185 ? -35.371 -5.762 17.554 1.00 91.25 185 ASP A N 1
ATOM 1520 C CA . ASP A 1 185 ? -35.275 -6.653 16.386 1.00 91.25 185 ASP A CA 1
ATOM 1521 C C . ASP A 1 185 ? -34.278 -6.157 15.317 1.00 91.25 185 ASP A C 1
ATOM 1523 O O . ASP A 1 185 ? -33.765 -6.947 14.528 1.00 91.25 185 ASP A O 1
ATOM 1527 N N . ASP A 1 186 ? -33.999 -4.852 15.284 1.00 95.06 186 ASP A N 1
ATOM 1528 C CA . ASP A 1 186 ? -33.164 -4.174 14.290 1.00 95.06 186 ASP A CA 1
ATOM 1529 C C . ASP A 1 186 ? -31.903 -3.512 14.868 1.00 95.06 186 ASP A C 1
ATOM 1531 O O . ASP A 1 186 ? -31.067 -3.015 14.108 1.00 95.06 186 ASP A O 1
ATOM 1535 N N . LYS A 1 187 ? -31.752 -3.460 16.199 1.00 94.44 187 LYS A N 1
ATOM 1536 C CA . LYS A 1 187 ? -30.687 -2.682 16.835 1.00 94.44 187 LYS A CA 1
ATOM 1537 C C . LYS A 1 187 ? -30.296 -3.221 18.202 1.00 94.44 187 LYS A C 1
ATOM 1539 O O . LYS A 1 187 ? -31.123 -3.477 19.071 1.00 94.44 187 LYS A O 1
ATOM 1544 N N . ILE A 1 188 ? -28.993 -3.227 18.444 1.00 94.12 188 ILE A N 1
ATOM 1545 C CA . ILE A 1 188 ? -28.425 -3.389 19.778 1.00 94.12 188 ILE A CA 1
ATOM 1546 C C . ILE A 1 188 ? -27.838 -2.045 20.196 1.00 94.12 188 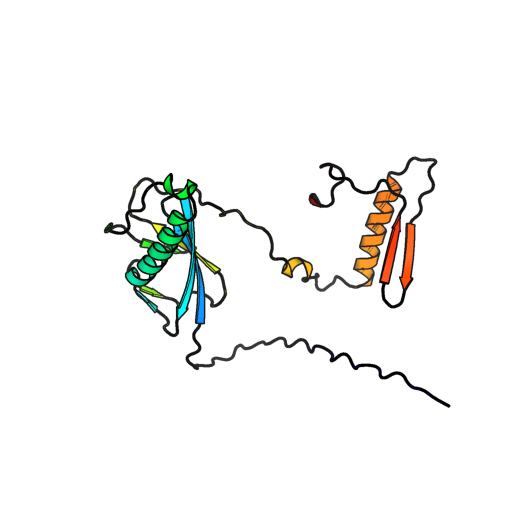ILE A C 1
ATOM 1548 O O . ILE A 1 188 ? -27.099 -1.414 19.444 1.00 94.12 188 ILE A O 1
ATOM 1552 N N . SER A 1 189 ? -28.227 -1.563 21.373 1.00 94.44 189 SER A N 1
ATOM 1553 C CA . SER A 1 189 ? -27.713 -0.324 21.957 1.00 94.44 189 SER A CA 1
ATOM 1554 C C . SER A 1 189 ? -27.069 -0.637 23.297 1.00 94.44 189 SER A C 1
ATOM 1556 O O . SER A 1 189 ? -27.756 -1.063 24.225 1.00 94.44 189 SER A O 1
ATOM 1558 N N . ILE A 1 190 ? -25.767 -0.394 23.399 1.00 95.19 190 ILE A N 1
ATOM 1559 C CA . ILE A 1 190 ? -25.014 -0.464 24.650 1.00 95.19 190 ILE A CA 1
ATOM 1560 C C . ILE A 1 190 ? -24.686 0.975 25.032 1.00 95.19 190 ILE A C 1
ATOM 1562 O O . ILE A 1 190 ? -24.144 1.729 24.229 1.00 95.19 190 ILE A O 1
ATOM 1566 N N . PHE A 1 191 ? -25.117 1.374 26.222 1.00 94.44 191 PHE A N 1
ATOM 1567 C CA . PHE A 1 191 ? -24.938 2.719 26.747 1.00 94.44 191 PHE A CA 1
ATOM 1568 C C . PHE A 1 191 ? -24.283 2.644 28.114 1.00 94.44 191 PHE A C 1
ATOM 1570 O O . PHE A 1 191 ? -24.765 1.924 28.992 1.00 94.44 191 PHE A O 1
ATOM 1577 N N . ASP A 1 192 ? -23.258 3.452 28.319 1.00 94.31 192 ASP A N 1
ATOM 1578 C CA . ASP A 1 192 ? -22.615 3.650 29.604 1.00 94.31 192 ASP A CA 1
ATOM 1579 C C . ASP A 1 192 ? -22.585 5.133 29.989 1.00 94.31 192 ASP A C 1
ATOM 1581 O O . ASP A 1 192 ? -22.879 6.023 29.190 1.00 94.31 192 ASP A O 1
ATOM 1585 N N . ASN A 1 193 ? -22.285 5.399 31.258 1.00 93.00 193 ASN A N 1
ATOM 1586 C CA . ASN A 1 193 ? -22.071 6.752 31.765 1.00 93.00 193 ASN A CA 1
ATOM 1587 C C . ASN A 1 193 ? -20.617 6.981 32.209 1.00 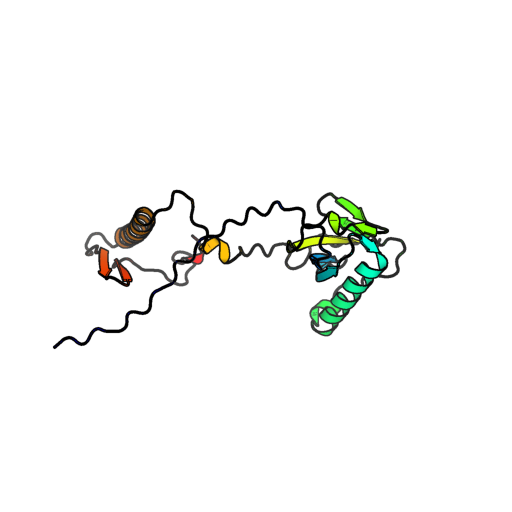93.00 193 ASN A C 1
ATOM 1589 O O . ASN A 1 193 ? -20.381 7.672 33.205 1.00 93.00 193 ASN A O 1
ATOM 1593 N N . GLY A 1 194 ? -19.666 6.336 31.532 1.00 89.31 194 GLY A N 1
ATOM 1594 C CA . GLY A 1 194 ? -18.236 6.552 31.706 1.00 89.31 194 GLY A CA 1
ATOM 1595 C C . GLY A 1 194 ? -17.795 7.944 31.248 1.00 89.31 194 GLY A C 1
ATOM 1596 O O . GLY A 1 194 ? -18.605 8.783 30.849 1.00 89.31 194 GLY A O 1
ATOM 1597 N N . SER A 1 195 ? -16.488 8.196 31.302 1.00 84.69 195 SER A N 1
ATOM 1598 C CA . SER A 1 195 ? -15.884 9.474 30.894 1.00 84.69 195 SER A CA 1
ATOM 1599 C C . SER A 1 195 ? -16.021 9.783 29.401 1.00 84.69 195 SER A C 1
ATOM 1601 O O . SER A 1 195 ? -15.844 10.933 29.004 1.00 84.69 195 SER A O 1
ATOM 1603 N N . GLY A 1 196 ? -16.357 8.780 28.586 1.00 85.19 196 GLY A N 1
ATOM 1604 C CA . GLY A 1 196 ? -16.391 8.896 27.135 1.00 85.19 196 GLY A CA 1
ATOM 1605 C C . GLY A 1 196 ? -14.991 8.984 26.531 1.00 85.19 196 GLY A C 1
ATOM 1606 O O . GLY A 1 196 ? -13.994 8.673 27.181 1.00 85.19 196 GLY A O 1
ATOM 1607 N N . MET A 1 197 ? -14.955 9.390 25.266 1.00 84.88 197 MET A N 1
ATOM 1608 C CA . MET A 1 197 ? -13.749 9.513 24.453 1.00 84.88 197 MET A CA 1
ATOM 1609 C C . MET A 1 197 ? -13.680 10.935 23.895 1.00 84.88 197 MET A C 1
ATOM 1611 O O . MET A 1 197 ? -14.718 11.516 23.564 1.00 84.88 197 MET A O 1
ATOM 1615 N N . ASP A 1 198 ? -12.477 11.493 23.810 1.00 80.88 198 ASP A N 1
ATOM 1616 C CA . ASP A 1 198 ? -12.214 12.817 23.241 1.00 80.88 198 ASP A CA 1
ATOM 1617 C C . ASP A 1 198 ? -11.166 12.722 22.115 1.00 80.88 198 ASP A C 1
ATOM 1619 O O . ASP A 1 198 ? -10.704 11.637 21.758 1.00 80.88 198 ASP A O 1
ATOM 1623 N N . ASP A 1 199 ? -10.845 13.853 21.488 1.00 75.38 199 ASP A N 1
ATOM 1624 C CA . ASP A 1 199 ? -9.851 13.942 20.415 1.00 75.38 199 ASP A CA 1
ATOM 1625 C C . ASP A 1 199 ? -8.407 13.975 20.933 1.00 75.38 199 ASP A C 1
ATOM 1627 O O . ASP A 1 199 ? -7.469 14.069 20.136 1.00 75.38 199 ASP A O 1
ATOM 1631 N N . SER A 1 200 ? -8.211 13.879 22.253 1.00 75.88 200 SER A N 1
ATOM 1632 C CA . SER A 1 200 ? -6.882 13.789 22.828 1.00 75.88 200 SER A CA 1
ATOM 1633 C C . SER A 1 200 ? -6.280 12.413 22.585 1.00 75.88 200 SER A C 1
ATOM 1635 O O . SER A 1 200 ? -6.923 11.362 22.583 1.00 75.88 200 SER A O 1
ATOM 1637 N N . ASP A 1 201 ? -4.968 12.443 22.457 1.00 63.31 201 ASP A N 1
ATOM 1638 C CA . ASP A 1 201 ? -4.118 11.282 22.312 1.00 63.31 201 ASP A CA 1
ATOM 1639 C C . ASP A 1 201 ? -4.235 10.269 23.469 1.00 63.31 201 ASP A C 1
ATOM 1641 O O . ASP A 1 201 ? -3.751 9.151 23.324 1.00 63.31 201 ASP A O 1
ATOM 1645 N N . GLU A 1 202 ? -4.806 10.634 24.619 1.00 66.25 202 GLU A N 1
ATOM 1646 C CA . GLU A 1 202 ? -4.959 9.742 25.778 1.00 66.25 202 GLU A CA 1
ATOM 1647 C C . GLU A 1 202 ? -6.309 9.004 25.790 1.00 66.25 202 GLU A C 1
ATOM 1649 O O . GLU A 1 202 ? -6.357 7.875 26.274 1.00 66.25 202 GLU A O 1
ATOM 1654 N N . ASN A 1 203 ? -7.374 9.585 25.219 1.00 62.38 203 ASN A N 1
ATOM 1655 C CA . ASN A 1 203 ? -8.740 9.034 25.283 1.00 62.38 203 ASN A CA 1
ATOM 1656 C C . ASN A 1 203 ? -9.368 8.735 23.905 1.00 62.38 203 ASN A C 1
ATOM 1658 O O . ASN A 1 203 ? -10.580 8.528 23.819 1.00 62.38 203 ASN A O 1
ATOM 1662 N N . SER A 1 204 ? -8.581 8.725 22.826 1.00 65.56 204 SER A N 1
ATOM 1663 C CA . SER A 1 204 ? -9.071 8.475 21.463 1.00 65.56 204 SER A CA 1
ATOM 1664 C C . SER A 1 204 ? -9.059 6.990 21.078 1.00 65.56 204 SER A C 1
ATOM 1666 O O . SER A 1 204 ? -8.109 6.262 21.371 1.00 65.56 204 SER A O 1
ATOM 1668 N N . LEU A 1 205 ? -10.075 6.568 20.312 1.00 61.66 205 LEU A N 1
ATOM 1669 C CA . LEU A 1 205 ? -10.157 5.237 19.683 1.00 61.66 205 LEU A CA 1
ATOM 1670 C C . LEU A 1 205 ? -8.996 4.944 18.727 1.00 61.66 205 LEU A C 1
ATOM 1672 O O . LEU A 1 205 ? -8.704 3.788 18.466 1.00 61.66 205 LEU A O 1
ATOM 1676 N N . VAL A 1 206 ? -8.342 5.976 18.185 1.00 56.94 206 VAL A N 1
ATOM 1677 C CA . VAL A 1 206 ? -7.327 5.832 17.125 1.00 56.94 206 VAL A CA 1
ATOM 1678 C C . VAL A 1 206 ? -6.045 5.144 17.625 1.00 56.94 206 VAL A C 1
ATOM 1680 O O . VAL A 1 206 ? -5.225 4.718 16.816 1.00 56.94 206 VAL A O 1
ATOM 1683 N N . LYS A 1 207 ? -5.853 5.022 18.946 1.00 46.84 207 LYS A N 1
ATOM 1684 C CA . LYS A 1 207 ? -4.677 4.364 19.541 1.00 46.84 207 LYS A CA 1
ATOM 1685 C C . LYS A 1 207 ? -4.873 2.893 19.921 1.00 46.84 207 LYS A C 1
ATOM 1687 O O . LYS A 1 207 ? -3.898 2.298 20.381 1.00 46.84 207 LYS A O 1
ATOM 1692 N N . TRP A 1 208 ? -6.078 2.342 19.775 1.00 41.75 208 TRP A N 1
ATOM 1693 C CA . TRP A 1 208 ? -6.381 0.951 20.123 1.00 41.75 208 TRP A CA 1
ATOM 1694 C C . TRP A 1 208 ? -6.482 0.071 18.882 1.00 41.75 208 TRP A C 1
ATOM 1696 O O . TRP A 1 208 ? -7.153 0.491 17.914 1.00 41.75 208 TRP A O 1
#

InterPro domains:
  IPR036890 Histidine kinase/HSP90-like ATPase superfamily [SSF55874] (151-201)

Foldseek 3Di:
DDDDDDDDDPPPPDPPPPPPPDPDPDLDFFWAWEWEQEQQQEIFIDIDTDSDQKDWPLVVLVRRVVRLVVVCVVDVVSVVTDDAQSPAPPWWKAFPVRDTHDTMDRNNVGDTPDYGYIYIDRPDPRGDPHHPCPPVVPDPPCVVVDDDPPCDPVNVVVVVVVVQVVQLVPPDPPDDWDWDWDDDPVDIDIDTPGPAADPDPVRDPVVD

pLDDT: mean 78.41, std 18.08, range [29.84, 95.19]

Sequence (208 aa):
MERALVVANPKKRKLMISDDDDDDFGIRRREFRFKVLLPNGTSVELTVWSVETEMHFEDFVGLVREKYLELRKKCEWMKKKRDINWKGSGLYLEDAGDNKIRNVIELKNFMPRKCHILRLNDGSSDVAQTFENMWDLTPDTDLLLELPEEYNFEAAIADLIDNALQAVWFNGKNSRKLVRVNVTDDKISIFDNGSGMDDSDENSLVKW

Radius of gyration: 27.39 Å; chains: 1; bounding box: 86×46×69 Å